Protein AF-0000000076527944 (afdb_homodimer)

Radius of gyration: 18.58 Å; Cα contacts (8 Å, |Δi|>4): 495; chains: 2; bounding box: 42×54×39 Å

Solvent-accessible surface area (backbone atoms only — not comparable to full-atom values): 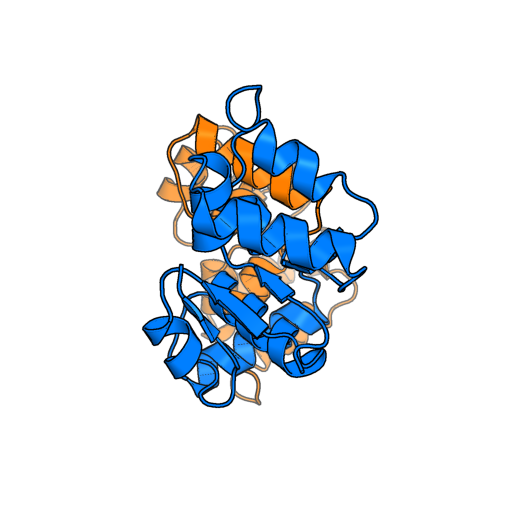12921 Å² total; per-residue (Å²): 132,78,69,22,37,25,41,36,46,51,37,52,49,39,38,45,72,58,37,65,67,53,47,50,50,52,50,48,37,54,74,67,68,35,45,33,37,34,36,12,54,29,44,18,67,62,34,53,66,64,77,84,35,49,59,48,50,52,50,67,65,33,89,61,37,41,66,40,58,35,31,59,72,53,14,43,53,26,3,33,51,24,52,75,58,75,47,79,57,54,51,60,36,42,42,47,51,53,20,62,75,71,55,22,27,32,33,23,56,56,61,65,66,45,37,66,72,38,73,86,61,48,74,41,81,96,134,79,71,24,37,25,42,37,45,51,37,51,50,38,37,46,73,58,36,64,68,54,46,50,52,52,50,52,37,54,75,67,67,36,46,35,36,34,37,13,56,31,44,18,68,61,34,52,64,64,77,82,36,50,58,48,52,52,50,67,66,34,88,61,38,41,66,39,58,35,31,58,74,53,14,43,54,26,4,33,52,24,52,76,57,74,47,80,59,54,50,60,36,42,42,47,51,52,21,63,75,70,56,20,26,32,34,24,58,56,62,67,65,45,38,66,73,37,73,85,62,48,75,43,80,96

InterPro domains:
  IPR002716 PIN domain [PF01850] (7-112)
  IPR029060 PIN-like domain superfamily [SSF88723] (6-118)

Foldseek 3Di:
DFQAEEEALALLQCQLVVPVVSVVVVVVCVVVLRAYEYEVVSCVVNDDDDPSRVRSVVQCPDPSYYHHYDDPVLQVVLVVLCVVLVHDDSRLSSSLVVCVVVVHAYEEQCVPVNCSSPVPHHYDHD/DFQAEEEALALLQCQLVVPVVSVVVVVVCVVVLRAYEYEVVSCVVNDDDDPSRVRSVVQCPDPSYYHHYDDDVLQVVLVVLCVVLVHDDSRLSSSLVVCVVVVHAYEEQCVPVNCSSPVPHHYDHD

Organism: NCBI:txid131109

Nearest PDB structures (foldseek):
  5h4g-assembly1_B  TM=7.217E-01  e=5.775E-05  Pyrococcus horikoshii OT3
  7by2-assembly1_B-2  TM=7.226E-01  e=1.309E-03  Klebsiella pneumoniae
  2fe1-assembly1_A-2  TM=6.433E-01  e=4.432E-04  Pyrobaculum aerophilum str. IM2
  6lqt-assembly1_5K  TM=6.420E-01  e=3.160E-02  Saccharomyces cerevisiae S288C
  5oql-assembly1_P  TM=6.058E-01  e=5.974E-02  Thermochaetoides thermophila DSM 1495

Structure (mmCIF, N/CA/C/O backbone):
data_AF-0000000076527944-model_v1
#
loop_
_entity.id
_entity.type
_entity.pdbx_description
1 polymer 'PIN domain-containing protein'
#
loop_
_atom_site.group_PDB
_atom_site.id
_atom_site.type_symbol
_atom_site.label_atom_id
_atom_site.label_alt_id
_atom_site.label_comp_id
_atom_site.label_asym_id
_atom_site.label_entity_id
_atom_site.label_seq_id
_atom_site.pdbx_PDB_ins_code
_atom_site.Cartn_x
_atom_site.Cartn_y
_atom_site.Cartn_z
_atom_site.occupancy
_atom_site.B_iso_or_equiv
_atom_site.auth_seq_id
_atom_site.auth_comp_id
_atom_site.auth_asym_id
_atom_site.auth_atom_id
_atom_site.pdbx_PDB_model_num
ATOM 1 N N . MET A 1 1 ? -11.789 -24 -13.391 1 77.31 1 MET A N 1
ATOM 2 C CA . MET A 1 1 ? -10.523 -23.578 -13.977 1 77.31 1 MET A CA 1
ATOM 3 C C . MET A 1 1 ? -10.117 -22.203 -13.469 1 77.31 1 MET A C 1
ATOM 5 O O . MET A 1 1 ? -10.969 -21.359 -13.195 1 77.31 1 MET A O 1
ATOM 9 N N . VAL A 1 2 ? -8.82 -22.062 -13.133 1 86.12 2 VAL A N 1
ATOM 10 C CA . VAL A 1 2 ? -8.367 -20.766 -12.633 1 86.12 2 VAL A CA 1
ATOM 11 C C . VAL A 1 2 ? -8.18 -19.797 -13.805 1 86.12 2 VAL A C 1
ATOM 13 O O . VAL A 1 2 ? -7.688 -20.188 -14.859 1 86.12 2 VAL A O 1
ATOM 16 N N . ASN A 1 3 ? -8.742 -18.625 -13.703 1 93.94 3 ASN A N 1
ATOM 17 C CA . ASN A 1 3 ? -8.664 -17.672 -14.805 1 93.94 3 ASN A CA 1
ATOM 18 C C . ASN A 1 3 ? -7.504 -16.703 -14.617 1 93.94 3 ASN A C 1
ATOM 20 O O . ASN A 1 3 ? -7.305 -15.805 -15.438 1 93.94 3 ASN A O 1
ATOM 24 N N . GLY A 1 4 ? -6.75 -16.891 -13.586 1 97.44 4 GLY A N 1
ATOM 25 C CA . GLY A 1 4 ? -5.582 -16.078 -13.289 1 97.44 4 GLY A CA 1
ATOM 26 C C . GLY A 1 4 ? -5.059 -16.281 -11.875 1 97.44 4 GLY A C 1
ATOM 27 O O . GLY A 1 4 ? -5.641 -17.031 -11.094 1 97.44 4 GLY A O 1
ATOM 28 N N . LEU A 1 5 ? -3.92 -15.641 -11.641 1 98.5 5 LEU A N 1
ATOM 29 C CA . LEU A 1 5 ? -3.305 -15.734 -10.328 1 98.5 5 LEU A CA 1
ATOM 30 C C . LEU A 1 5 ? -3.031 -14.352 -9.75 1 98.5 5 LEU A C 1
ATOM 32 O O . LEU A 1 5 ? -2.633 -13.438 -10.477 1 98.5 5 LEU A O 1
ATOM 36 N N . THR A 1 6 ? -3.307 -14.211 -8.539 1 98.81 6 THR A N 1
ATOM 37 C CA . THR A 1 6 ? -2.818 -13.086 -7.746 1 98.81 6 THR A CA 1
ATOM 38 C C . THR A 1 6 ? -1.791 -13.555 -6.719 1 98.81 6 THR A C 1
ATOM 40 O O . THR A 1 6 ? -2.033 -14.516 -5.984 1 98.81 6 THR A O 1
ATOM 43 N N . LEU A 1 7 ? -0.65 -12.93 -6.676 1 98.88 7 LEU A N 1
ATOM 44 C CA . LEU A 1 7 ? 0.426 -13.352 -5.785 1 98.88 7 LEU A CA 1
ATOM 45 C C . LEU A 1 7 ? 0.452 -12.492 -4.523 1 98.88 7 LEU A C 1
ATOM 47 O O . LEU A 1 7 ? 0.32 -11.266 -4.598 1 98.88 7 LEU A O 1
ATOM 51 N N . ASP A 1 8 ? 0.583 -13.141 -3.365 1 98.69 8 ASP A N 1
ATOM 52 C CA . ASP A 1 8 ? 0.863 -12.367 -2.158 1 98.69 8 ASP A CA 1
ATOM 53 C C . ASP A 1 8 ? 2.365 -12.266 -1.904 1 98.69 8 ASP A C 1
ATOM 55 O O . ASP A 1 8 ? 3.17 -12.695 -2.736 1 98.69 8 ASP A O 1
ATOM 59 N N . THR A 1 9 ? 2.693 -11.703 -0.797 1 98.38 9 THR A N 1
ATOM 60 C CA . THR A 1 9 ? 4.098 -11.445 -0.509 1 98.38 9 THR A CA 1
ATOM 61 C C . THR A 1 9 ? 4.867 -12.75 -0.334 1 98.38 9 THR A C 1
ATOM 63 O O . THR A 1 9 ? 5.98 -12.891 -0.846 1 98.38 9 THR A O 1
ATOM 66 N N . GLY A 1 10 ? 4.258 -13.695 0.335 1 98 10 GLY A N 1
ATOM 67 C CA . GLY A 1 10 ? 4.922 -14.969 0.551 1 98 10 GLY A CA 1
ATOM 68 C C . GLY A 1 10 ? 5.266 -15.688 -0.74 1 98 10 GLY A C 1
ATOM 69 O O . GLY A 1 10 ? 6.324 -16.312 -0.843 1 98 10 GLY A O 1
ATOM 70 N N . ALA A 1 11 ? 4.402 -15.602 -1.663 1 98.44 11 ALA A N 1
ATOM 71 C CA . ALA A 1 11 ? 4.652 -16.234 -2.959 1 98.44 11 ALA A CA 1
ATOM 72 C C . ALA A 1 11 ? 5.852 -15.586 -3.654 1 98.44 11 ALA A C 1
ATOM 74 O O . ALA A 1 11 ? 6.699 -16.281 -4.215 1 98.44 11 ALA A O 1
ATOM 75 N N . LEU A 1 12 ? 5.93 -14.289 -3.666 1 97.62 12 LEU A N 1
ATOM 76 C CA . LEU A 1 12 ? 7.047 -13.586 -4.285 1 97.62 12 LEU A CA 1
ATOM 77 C C . LEU A 1 12 ? 8.359 -13.938 -3.592 1 97.62 12 LEU A C 1
ATOM 79 O O . LEU A 1 12 ? 9.383 -14.133 -4.25 1 97.62 12 LEU A O 1
ATOM 83 N N . LEU A 1 13 ? 8.289 -13.992 -2.277 1 97.31 13 LEU A N 1
ATOM 84 C CA . LEU A 1 13 ? 9.492 -14.336 -1.519 1 97.31 13 LEU A CA 1
ATOM 85 C C . LEU A 1 13 ? 9.914 -15.773 -1.792 1 97.31 13 LEU A C 1
ATOM 87 O O . LEU A 1 13 ? 11.109 -16.062 -1.901 1 97.31 13 LEU A O 1
ATOM 91 N N . ALA A 1 14 ? 8.953 -16.672 -1.848 1 97.88 14 ALA A N 1
ATOM 92 C CA . ALA A 1 14 ? 9.25 -18.062 -2.182 1 97.88 14 ALA A CA 1
ATOM 93 C C . ALA A 1 14 ? 9.891 -18.156 -3.564 1 97.88 14 ALA A C 1
ATOM 95 O O . ALA A 1 14 ? 10.828 -18.938 -3.762 1 97.88 14 ALA A O 1
ATOM 96 N N . LEU A 1 15 ? 9.383 -17.391 -4.527 1 97.62 15 LEU A N 1
ATOM 97 C CA . LEU A 1 15 ? 9.984 -17.344 -5.855 1 97.62 15 LEU A CA 1
ATOM 98 C C . LEU A 1 15 ? 11.445 -16.891 -5.777 1 97.62 15 LEU A C 1
ATOM 100 O O . LEU A 1 15 ? 12.32 -17.531 -6.363 1 97.62 15 LEU A O 1
ATOM 104 N N . GLU A 1 16 ? 11.664 -15.852 -5.031 1 96.19 16 GLU A N 1
ATOM 105 C CA . GLU A 1 16 ? 13.008 -15.297 -4.914 1 96.19 16 GLU A CA 1
ATOM 106 C C . GLU A 1 16 ? 13.969 -16.312 -4.305 1 96.19 16 GLU A C 1
ATOM 108 O O . GLU A 1 16 ? 15.141 -16.375 -4.691 1 96.19 16 GLU A O 1
ATOM 113 N N . ARG A 1 17 ? 13.461 -17.125 -3.428 1 95.56 17 ARG A N 1
ATOM 114 C CA . ARG A 1 17 ? 14.281 -18.141 -2.771 1 95.56 17 ARG A CA 1
ATOM 115 C C . ARG A 1 17 ? 14.469 -19.359 -3.672 1 95.56 17 ARG A C 1
ATOM 117 O O . ARG A 1 17 ? 15.156 -20.312 -3.297 1 95.56 17 ARG A O 1
ATOM 124 N N . GLY A 1 18 ? 13.82 -19.375 -4.773 1 96.19 18 GLY A N 1
ATOM 125 C CA . GLY A 1 18 ? 13.992 -20.453 -5.738 1 96.19 18 GLY A CA 1
ATOM 126 C C . GLY A 1 18 ? 13.141 -21.672 -5.43 1 96.19 18 GLY A C 1
ATOM 127 O O . GLY A 1 18 ? 13.484 -22.781 -5.82 1 96.19 18 GLY A O 1
ATOM 128 N N . ASP A 1 19 ? 12.07 -21.469 -4.676 1 97.5 19 ASP A N 1
ATOM 129 C CA . ASP A 1 19 ? 11.172 -22.578 -4.379 1 97.5 19 ASP A CA 1
ATOM 130 C C . ASP A 1 19 ? 10.703 -23.25 -5.66 1 97.5 19 ASP A C 1
ATOM 132 O O . ASP A 1 19 ? 10.078 -22.625 -6.516 1 97.5 19 ASP A O 1
ATOM 136 N N . PRO A 1 20 ? 11 -24.531 -5.824 1 97.12 20 PRO A N 1
ATOM 137 C CA . PRO A 1 20 ? 10.719 -25.203 -7.098 1 97.12 20 PRO A CA 1
ATOM 138 C C . PRO A 1 20 ? 9.219 -25.297 -7.387 1 97.12 20 PRO A C 1
ATOM 140 O O . PRO A 1 20 ? 8.812 -25.266 -8.547 1 97.12 20 PRO A O 1
ATOM 143 N N . ARG A 1 21 ? 8.438 -25.406 -6.367 1 97.19 21 ARG A N 1
ATOM 144 C CA . ARG A 1 21 ? 6.992 -25.516 -6.562 1 97.19 21 ARG A CA 1
ATOM 145 C C . ARG A 1 21 ? 6.414 -24.203 -7.078 1 97.19 21 ARG A C 1
ATOM 147 O O . ARG A 1 21 ? 5.602 -24.188 -8.008 1 97.19 21 ARG A O 1
ATOM 154 N N . VAL A 1 22 ? 6.855 -23.109 -6.457 1 98.12 22 VAL A N 1
ATOM 155 C CA . VAL A 1 22 ? 6.371 -21.797 -6.879 1 98.12 22 VAL A CA 1
ATOM 156 C C . VAL A 1 22 ? 6.848 -21.5 -8.297 1 98.12 22 VAL A C 1
ATOM 158 O O . VAL A 1 22 ? 6.078 -21.031 -9.133 1 98.12 22 VAL A O 1
ATOM 161 N N . ARG A 1 23 ? 8.055 -21.828 -8.594 1 97.5 23 ARG A N 1
ATOM 162 C CA . ARG A 1 23 ? 8.609 -21.594 -9.922 1 97.5 23 ARG A CA 1
ATOM 163 C C . ARG A 1 23 ? 7.848 -22.391 -10.977 1 97.5 23 ARG A C 1
ATOM 165 O O . ARG A 1 23 ? 7.516 -21.859 -12.039 1 97.5 23 ARG A O 1
ATOM 172 N N . ALA A 1 24 ? 7.605 -23.625 -10.688 1 97.5 24 ALA A N 1
ATOM 173 C CA . ALA A 1 24 ? 6.871 -24.469 -11.625 1 97.5 24 ALA A CA 1
ATOM 174 C C . ALA A 1 24 ? 5.457 -23.953 -11.852 1 97.5 24 ALA A C 1
ATOM 176 O O . ALA A 1 24 ? 4.969 -23.922 -12.984 1 97.5 24 ALA A O 1
ATOM 177 N N . LEU A 1 25 ? 4.867 -23.562 -10.781 1 97.19 25 LEU A N 1
ATOM 178 C CA . LEU A 1 25 ? 3.508 -23.047 -10.844 1 97.19 25 LEU A CA 1
ATOM 179 C C . LEU A 1 25 ? 3.447 -21.797 -11.719 1 97.19 25 LEU A C 1
ATOM 181 O O . LEU A 1 25 ? 2.596 -21.703 -12.609 1 97.19 25 LEU A O 1
ATOM 185 N N . LEU A 1 26 ? 4.293 -20.844 -11.508 1 97.19 26 LEU A N 1
ATOM 186 C CA . LEU A 1 26 ? 4.289 -19.594 -12.25 1 97.19 26 LEU A CA 1
ATOM 187 C C . LEU A 1 26 ? 4.684 -19.828 -13.703 1 97.19 26 LEU A C 1
ATOM 189 O O . LEU A 1 26 ? 4.148 -19.172 -14.609 1 97.19 26 LEU A O 1
ATOM 193 N N . ARG A 1 27 ? 5.613 -20.766 -13.914 1 95.31 27 ARG A N 1
ATOM 194 C CA . ARG A 1 27 ? 5.98 -21.125 -15.281 1 95.31 27 ARG A CA 1
ATOM 195 C C . ARG A 1 27 ? 4.777 -21.672 -16.047 1 95.31 27 ARG A C 1
ATOM 197 O O . ARG A 1 27 ? 4.547 -21.312 -17.203 1 95.31 27 ARG A O 1
ATOM 204 N N . ARG A 1 28 ? 4.062 -22.531 -15.383 1 95.56 28 ARG A N 1
ATOM 205 C CA . ARG A 1 28 ? 2.873 -23.109 -16.016 1 95.56 28 ARG A CA 1
ATOM 206 C C . ARG A 1 28 ? 1.833 -22.031 -16.297 1 95.56 28 ARG A C 1
ATOM 208 O O . ARG A 1 28 ? 1.206 -22.031 -17.359 1 95.56 28 ARG A O 1
ATOM 215 N N . ALA A 1 29 ? 1.63 -21.156 -15.359 1 95.19 29 ALA A N 1
ATOM 216 C CA . ALA A 1 29 ? 0.673 -20.062 -15.539 1 95.19 29 ALA A CA 1
ATOM 217 C C . ALA A 1 29 ? 1.063 -19.172 -16.719 1 95.19 29 ALA A C 1
ATOM 219 O O . ALA A 1 29 ? 0.218 -18.828 -17.547 1 95.19 29 ALA A O 1
ATOM 220 N N . MET A 1 30 ? 2.295 -18.891 -16.812 1 93.44 30 MET A N 1
ATOM 221 C CA . MET A 1 30 ? 2.795 -18.016 -17.875 1 93.44 30 MET A CA 1
ATOM 222 C C . MET A 1 30 ? 2.719 -18.719 -19.234 1 93.44 30 MET A C 1
ATOM 224 O O . MET A 1 30 ? 2.359 -18.094 -20.234 1 93.44 30 MET A O 1
ATOM 228 N N . GLN A 1 31 ? 3.023 -19.984 -19.25 1 92.88 31 GLN A N 1
ATOM 229 C CA . GLN A 1 31 ? 2.926 -20.781 -20.484 1 92.88 31 GLN A CA 1
ATOM 230 C C . GLN A 1 31 ? 1.481 -20.859 -20.969 1 92.88 31 GLN A C 1
ATOM 232 O O . GLN A 1 31 ? 1.229 -20.859 -22.172 1 92.88 31 GLN A O 1
ATOM 237 N N . GLY A 1 32 ? 0.612 -20.891 -20.047 1 92.69 32 GLY A N 1
ATOM 238 C CA . GLY A 1 32 ? -0.805 -20.938 -20.375 1 92.69 32 GLY A CA 1
ATOM 239 C C . GLY A 1 32 ? -1.416 -19.562 -20.609 1 92.69 32 GLY A C 1
ATOM 240 O O . GLY A 1 32 ? -2.635 -19.438 -20.734 1 92.69 32 GLY A O 1
ATOM 241 N N . ALA A 1 33 ? -0.658 -18.516 -20.531 1 91.62 33 ALA A N 1
ATOM 242 C CA . ALA A 1 33 ? -1.079 -17.125 -20.766 1 91.62 33 ALA A CA 1
ATOM 243 C C . ALA A 1 33 ? -2.129 -16.703 -19.75 1 91.62 33 ALA A C 1
ATOM 245 O O . ALA A 1 33 ? -3.08 -15.992 -20.094 1 91.62 33 ALA A O 1
ATOM 246 N N . LEU A 1 34 ? -2.01 -17.281 -18.609 1 93.94 34 LEU A N 1
ATOM 247 C CA . LEU A 1 34 ? -2.887 -16.844 -17.531 1 93.94 34 LEU A CA 1
ATOM 248 C C . LEU A 1 34 ? -2.439 -15.484 -16.984 1 93.94 34 LEU A C 1
ATOM 250 O O . LEU A 1 34 ? -1.244 -15.258 -16.781 1 93.94 34 LEU A O 1
ATOM 254 N N . PRO A 1 35 ? -3.408 -14.57 -16.781 1 95.88 35 PRO A N 1
ATOM 255 C CA . PRO A 1 35 ? -3.041 -13.305 -16.156 1 95.88 35 PRO A CA 1
ATOM 256 C C . PRO A 1 35 ? -2.447 -13.484 -14.758 1 95.88 35 PRO A C 1
ATOM 258 O O . PRO A 1 35 ? -2.914 -14.336 -13.992 1 95.88 35 PRO A O 1
ATOM 261 N N . LEU A 1 36 ? -1.401 -12.758 -14.477 1 98.19 36 LEU A N 1
ATOM 262 C CA . LEU A 1 36 ? -0.76 -12.719 -13.164 1 98.19 36 LEU A CA 1
ATOM 263 C C . LEU A 1 36 ? -0.78 -11.305 -12.594 1 98.19 36 LEU A C 1
ATOM 265 O O . LEU A 1 36 ? -0.248 -10.375 -13.203 1 98.19 36 LEU A O 1
ATOM 269 N N . ASP A 1 37 ? -1.42 -11.156 -11.461 1 98.81 37 ASP A N 1
ATOM 270 C CA . ASP A 1 37 ? -1.488 -9.867 -10.789 1 98.81 37 ASP A CA 1
ATOM 271 C C . ASP A 1 37 ? -0.626 -9.859 -9.523 1 98.81 37 ASP A C 1
ATOM 273 O O . ASP A 1 37 ? -0.607 -10.836 -8.773 1 98.81 37 ASP A O 1
ATOM 277 N N . VAL A 1 38 ? 0.088 -8.789 -9.305 1 98.88 38 VAL A N 1
ATOM 278 C CA . VAL A 1 38 ? 0.862 -8.555 -8.094 1 98.88 38 VAL A CA 1
ATOM 279 C C . VAL A 1 38 ? 0.513 -7.184 -7.516 1 98.88 38 VAL A C 1
ATOM 281 O O . VAL A 1 38 ? 1.014 -6.156 -7.984 1 98.88 38 VAL A O 1
ATOM 284 N N . PRO A 1 39 ? -0.351 -7.133 -6.496 1 98.94 39 PRO A N 1
ATOM 285 C CA . PRO A 1 39 ? -0.641 -5.836 -5.887 1 98.94 39 PRO A CA 1
ATOM 286 C C . PRO A 1 39 ? 0.621 -5.082 -5.473 1 98.94 39 PRO A C 1
ATOM 288 O O . PRO A 1 39 ? 1.573 -5.688 -4.977 1 98.94 39 PRO A O 1
ATOM 291 N N . ALA A 1 40 ? 0.625 -3.805 -5.645 1 98.88 40 ALA A N 1
ATOM 292 C CA . ALA A 1 40 ? 1.813 -2.973 -5.469 1 98.88 40 ALA A CA 1
ATOM 293 C C . ALA A 1 40 ? 2.346 -3.074 -4.043 1 98.88 40 ALA A C 1
ATOM 295 O O . ALA A 1 40 ? 3.559 -3.01 -3.82 1 98.88 40 ALA A O 1
ATOM 296 N N . GLY A 1 41 ? 1.433 -3.238 -3.08 1 98.69 41 GLY A N 1
ATOM 297 C CA . GLY A 1 41 ? 1.88 -3.434 -1.711 1 98.69 41 GLY A CA 1
ATOM 298 C C . GLY A 1 41 ? 2.729 -4.68 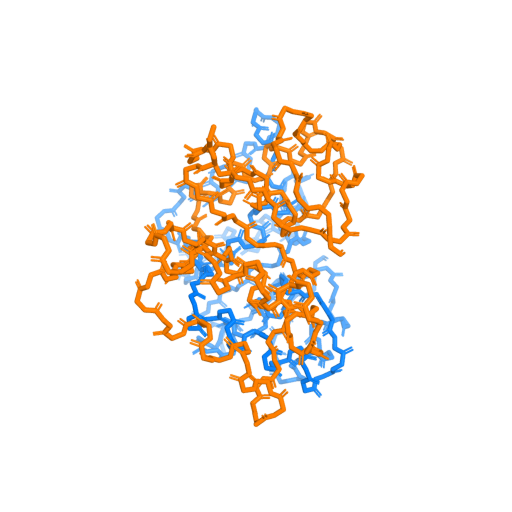-1.533 1 98.69 41 GLY A C 1
ATOM 299 O O . GLY A 1 41 ? 3.637 -4.703 -0.701 1 98.69 41 GLY A O 1
ATOM 300 N N . VAL A 1 42 ? 2.443 -5.715 -2.268 1 98.69 42 VAL A N 1
ATOM 301 C CA . VAL A 1 42 ? 3.217 -6.953 -2.246 1 98.69 42 VAL A CA 1
ATOM 302 C C . VAL A 1 42 ? 4.625 -6.688 -2.771 1 98.69 42 VAL A C 1
ATOM 304 O O . VAL A 1 42 ? 5.609 -7.145 -2.184 1 98.69 42 VAL A O 1
ATOM 307 N N . VAL A 1 43 ? 4.703 -5.91 -3.852 1 98.38 43 VAL A N 1
ATOM 308 C CA . VAL A 1 43 ? 5.996 -5.52 -4.402 1 98.38 43 VAL A CA 1
ATOM 309 C C . VAL A 1 43 ? 6.781 -4.719 -3.361 1 98.38 43 VAL A C 1
ATOM 311 O O . VAL A 1 43 ? 7.945 -5.016 -3.09 1 98.38 43 VAL A O 1
ATOM 314 N N . ALA A 1 44 ? 6.156 -3.77 -2.727 1 98.38 44 ALA A N 1
ATOM 315 C CA . ALA A 1 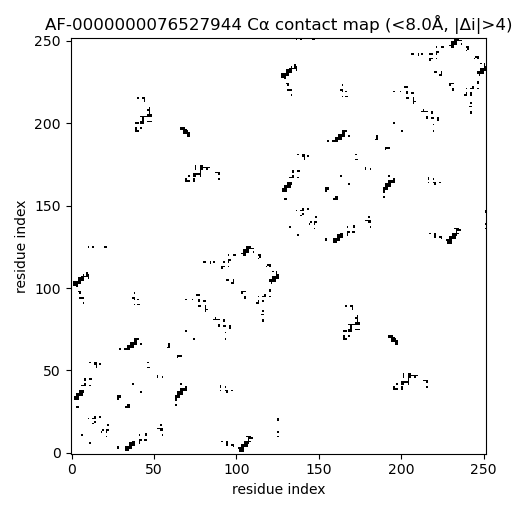44 ? 6.812 -2.922 -1.733 1 98.38 44 ALA A CA 1
ATOM 316 C C . ALA A 1 44 ? 7.348 -3.752 -0.571 1 98.38 44 ALA A C 1
ATOM 318 O O . ALA A 1 44 ? 8.422 -3.465 -0.037 1 98.38 44 ALA A O 1
ATOM 319 N N . GLN A 1 45 ? 6.648 -4.742 -0.206 1 97.88 45 GLN A N 1
ATOM 320 C CA . GLN A 1 45 ? 7.039 -5.562 0.936 1 97.88 45 GLN A CA 1
ATOM 321 C C . GLN A 1 45 ? 8.195 -6.488 0.578 1 97.88 45 GLN A C 1
ATOM 323 O O . GLN A 1 45 ? 9.047 -6.785 1.422 1 97.88 45 GLN A O 1
ATOM 328 N N . ALA A 1 46 ? 8.281 -6.902 -0.648 1 97.06 46 ALA A N 1
ATOM 329 C CA . ALA A 1 46 ? 9.203 -7.973 -1.007 1 97.06 46 ALA A CA 1
ATOM 330 C C . ALA A 1 46 ? 10.477 -7.41 -1.642 1 97.06 46 ALA A C 1
ATOM 332 O O . ALA A 1 46 ? 11.547 -8.016 -1.542 1 97.06 46 ALA A O 1
ATOM 333 N N . TRP A 1 47 ? 10.383 -6.227 -2.293 1 97.06 47 TRP A N 1
ATOM 334 C CA . TRP A 1 47 ? 11.453 -5.711 -3.145 1 97.06 47 TRP A CA 1
ATOM 335 C C . TRP A 1 47 ? 12.57 -5.105 -2.307 1 97.06 47 TRP A C 1
ATOM 337 O O . TRP A 1 47 ? 12.312 -4.301 -1.405 1 97.06 47 TRP A O 1
ATOM 347 N N . ARG A 1 48 ? 13.773 -5.5 -2.637 1 94.44 48 ARG A N 1
ATOM 348 C CA . ARG A 1 48 ? 14.953 -4.949 -1.969 1 94.44 48 ARG A CA 1
ATOM 349 C C . ARG A 1 48 ? 15.992 -4.492 -2.982 1 94.44 48 ARG A C 1
ATOM 351 O O . ARG A 1 48 ? 17.047 -3.965 -2.607 1 94.44 48 ARG A O 1
ATOM 358 N N . GLY A 1 49 ? 15.727 -4.645 -4.117 1 86.25 49 GLY A N 1
ATOM 359 C CA . GLY A 1 49 ? 16.625 -4.25 -5.188 1 86.25 49 GLY A CA 1
ATOM 360 C C . GLY A 1 49 ? 17.828 -5.164 -5.332 1 86.25 49 GLY A C 1
ATOM 361 O O . GLY A 1 49 ? 18.016 -6.066 -4.52 1 86.25 49 GLY A O 1
ATOM 362 N N . GLY A 1 50 ? 18.438 -5.078 -6.422 1 75.44 50 GLY A N 1
ATOM 363 C CA . GLY A 1 50 ? 19.734 -5.688 -6.648 1 75.44 50 GLY A CA 1
ATOM 364 C C . GLY A 1 50 ? 19.656 -7.039 -7.332 1 75.44 50 GLY A C 1
ATOM 365 O O . GLY A 1 50 ? 18.547 -7.527 -7.613 1 75.44 50 GLY A O 1
ATOM 366 N N . PRO A 1 51 ? 20.812 -7.547 -7.551 1 71.62 51 PRO A N 1
ATOM 367 C CA . PRO A 1 51 ? 20.953 -8.82 -8.258 1 71.62 51 PRO A CA 1
ATOM 368 C C . PRO A 1 51 ? 20.406 -10 -7.473 1 71.62 51 PRO A C 1
ATOM 370 O O . PRO A 1 51 ? 20.047 -11.023 -8.062 1 71.62 51 PRO A O 1
ATOM 373 N N . ARG A 1 52 ? 20.391 -9.758 -6.113 1 78.69 52 ARG A N 1
ATOM 374 C CA . ARG A 1 52 ? 19.922 -10.859 -5.281 1 78.69 52 ARG A CA 1
ATOM 375 C C . ARG A 1 52 ? 18.422 -11.094 -5.48 1 78.69 52 ARG A C 1
ATOM 377 O O . ARG A 1 52 ? 17.906 -12.141 -5.105 1 78.69 52 ARG A O 1
ATOM 384 N N . GLN A 1 53 ? 17.734 -10.266 -6.164 1 94.06 53 GLN A N 1
ATOM 385 C CA . GLN A 1 53 ? 16.312 -10.484 -6.422 1 94.06 53 GLN A CA 1
ATOM 386 C C . GLN A 1 53 ? 16.031 -10.562 -7.918 1 94.06 53 GLN A C 1
ATOM 388 O O . GLN A 1 53 ? 15.086 -9.938 -8.414 1 94.06 53 GLN A O 1
ATOM 393 N N . ALA A 1 54 ? 16.844 -11.281 -8.664 1 92.12 54 ALA A N 1
ATOM 394 C CA . ALA A 1 54 ? 16.781 -11.43 -10.109 1 92.12 54 ALA A CA 1
ATOM 395 C C . ALA A 1 54 ? 15.5 -12.133 -10.539 1 92.12 54 ALA A C 1
ATOM 397 O O . ALA A 1 54 ? 14.914 -11.805 -11.578 1 92.12 54 ALA A O 1
ATOM 398 N N . ARG A 1 55 ? 15.031 -13.109 -9.781 1 95.06 55 ARG A N 1
ATOM 399 C CA . ARG A 1 55 ? 13.82 -13.844 -10.141 1 95.06 55 ARG A CA 1
ATOM 400 C C . ARG A 1 55 ? 12.586 -12.961 -10.039 1 95.06 55 ARG A C 1
ATOM 402 O O . ARG A 1 55 ? 11.734 -12.969 -10.93 1 95.06 55 ARG A O 1
ATOM 409 N N . THR A 1 56 ? 12.508 -12.25 -8.945 1 96.19 56 THR A N 1
ATOM 410 C CA . THR A 1 56 ? 11.406 -11.312 -8.773 1 96.19 56 THR A CA 1
ATOM 411 C C . THR A 1 56 ? 11.438 -10.242 -9.852 1 96.19 56 THR A C 1
ATOM 413 O O . THR A 1 56 ? 10.398 -9.914 -10.438 1 96.19 56 THR A O 1
ATOM 416 N N . ALA A 1 57 ? 12.602 -9.734 -10.18 1 95.94 57 ALA A N 1
ATOM 417 C CA . ALA A 1 57 ? 12.758 -8.719 -11.219 1 95.94 57 ALA A CA 1
ATOM 418 C C . ALA A 1 57 ? 12.289 -9.242 -12.57 1 95.94 57 ALA A C 1
ATOM 420 O O . ALA A 1 57 ? 11.578 -8.547 -13.305 1 95.94 57 ALA A O 1
ATOM 421 N N . ARG A 1 58 ? 12.664 -10.414 -12.867 1 95.12 58 ARG A N 1
ATOM 422 C CA . ARG A 1 58 ? 12.273 -11.016 -14.133 1 95.12 58 ARG A CA 1
ATOM 423 C C . ARG A 1 58 ? 10.766 -11.219 -14.203 1 95.12 58 ARG A C 1
ATOM 425 O O . ARG A 1 58 ? 10.141 -10.93 -15.234 1 95.12 58 ARG A O 1
ATOM 432 N N . LEU A 1 59 ? 10.195 -11.672 -13.125 1 96.56 59 LEU A N 1
ATOM 433 C CA . LEU A 1 59 ? 8.75 -11.867 -13.086 1 96.56 59 LEU A CA 1
ATOM 434 C C . LEU A 1 59 ? 8.023 -10.547 -13.336 1 96.56 59 LEU A C 1
ATOM 436 O O . LEU A 1 59 ? 7.129 -10.477 -14.188 1 96.56 59 LEU A O 1
ATOM 440 N N . LEU A 1 60 ? 8.438 -9.531 -12.656 1 96.19 60 LEU A N 1
ATOM 441 C CA . LEU A 1 60 ? 7.734 -8.25 -12.703 1 96.19 60 LEU A CA 1
ATOM 442 C C . LEU A 1 60 ? 7.934 -7.574 -14.055 1 96.19 60 LEU A C 1
ATOM 444 O O . LEU A 1 60 ? 7.164 -6.688 -14.438 1 96.19 60 LEU A O 1
ATOM 448 N N . ALA A 1 61 ? 8.93 -8.016 -14.781 1 93.75 61 ALA A N 1
ATOM 449 C CA . ALA A 1 61 ? 9.211 -7.445 -16.094 1 93.75 61 ALA A CA 1
ATOM 450 C C . ALA A 1 61 ? 8.422 -8.156 -17.188 1 93.75 61 ALA A C 1
ATOM 452 O O . ALA A 1 61 ? 8.344 -7.672 -18.312 1 93.75 61 ALA A O 1
ATOM 453 N N . ASP A 1 62 ? 7.883 -9.297 -16.797 1 94 62 ASP A N 1
ATOM 454 C CA . ASP A 1 62 ? 7.137 -10.07 -17.781 1 94 62 ASP A CA 1
ATOM 455 C C . ASP A 1 62 ? 5.855 -9.352 -18.203 1 94 62 ASP A C 1
ATOM 457 O O . ASP A 1 62 ? 5.105 -8.867 -17.344 1 94 62 ASP A O 1
ATOM 461 N N . PRO A 1 63 ? 5.555 -9.242 -19.484 1 91.44 63 PRO A N 1
ATOM 462 C CA . PRO A 1 63 ? 4.387 -8.5 -19.969 1 91.44 63 PRO A CA 1
ATOM 463 C C . PRO A 1 63 ? 3.068 -9.109 -19.5 1 91.44 63 PRO A C 1
ATOM 465 O O . PRO A 1 63 ? 2.037 -8.438 -19.5 1 91.44 63 PRO A O 1
ATOM 468 N N . SER A 1 64 ? 3.064 -10.383 -19.125 1 91.31 64 SER A N 1
ATOM 469 C CA . SER A 1 64 ? 1.846 -11.047 -18.656 1 91.31 64 SER A CA 1
ATOM 470 C C . SER A 1 64 ? 1.562 -10.727 -17.203 1 91.31 64 SER A C 1
ATOM 472 O O . SER A 1 64 ? 0.49 -11.062 -16.688 1 91.31 64 SER A O 1
ATOM 474 N N . VAL A 1 65 ? 2.504 -10.078 -16.531 1 97.19 65 VAL A N 1
ATOM 475 C CA . VAL A 1 65 ? 2.379 -9.758 -15.117 1 97.19 65 VAL A CA 1
ATOM 476 C C . VAL A 1 65 ? 1.982 -8.297 -14.953 1 97.19 65 VAL A C 1
ATOM 478 O O . VAL A 1 65 ? 2.582 -7.41 -15.57 1 97.19 65 VAL A O 1
ATOM 481 N N . GLN A 1 66 ? 0.972 -8.102 -14.219 1 98.25 66 GLN A N 1
ATOM 482 C CA . GLN A 1 66 ? 0.516 -6.746 -13.945 1 98.25 66 GLN A CA 1
ATOM 483 C C . GLN A 1 66 ? 0.689 -6.391 -12.477 1 98.25 66 GLN A C 1
ATOM 485 O O . GLN A 1 66 ? 0.21 -7.109 -11.594 1 98.25 66 GLN A O 1
ATOM 490 N N . VAL A 1 67 ? 1.392 -5.34 -12.203 1 98.75 67 VAL A N 1
ATOM 491 C CA . VAL A 1 67 ? 1.399 -4.758 -10.859 1 98.75 67 VAL A CA 1
ATOM 492 C C . VAL A 1 67 ? 0.151 -3.902 -10.664 1 98.75 67 VAL A C 1
ATOM 494 O O . VAL A 1 67 ? -0.097 -2.967 -11.43 1 98.75 67 VAL A O 1
ATOM 497 N N . ILE A 1 68 ? -0.625 -4.195 -9.664 1 98.88 68 ILE A N 1
ATOM 498 C CA . ILE A 1 68 ? -1.902 -3.533 -9.43 1 98.88 68 ILE A CA 1
ATOM 499 C C . ILE A 1 68 ? -1.706 -2.373 -8.453 1 98.88 68 ILE A C 1
ATOM 501 O O . ILE A 1 68 ? -1.374 -2.584 -7.285 1 98.88 68 ILE A O 1
ATOM 505 N N . PRO A 1 69 ? -1.922 -1.17 -8.945 1 98.88 69 PRO A N 1
ATOM 506 C CA . PRO A 1 69 ? -1.696 -0.02 -8.07 1 98.88 69 PRO A CA 1
ATOM 507 C C . PRO A 1 69 ? -2.717 0.067 -6.934 1 98.88 69 PRO A C 1
ATOM 509 O O . PRO A 1 69 ? -3.826 -0.458 -7.059 1 98.88 69 PRO A O 1
ATOM 512 N N . LEU A 1 70 ? -2.264 0.652 -5.852 1 98.88 70 LEU A N 1
ATOM 513 C CA . LEU A 1 70 ? -3.154 1.11 -4.793 1 98.88 70 LEU A CA 1
ATOM 514 C C . LEU A 1 70 ? -3.447 2.6 -4.934 1 98.88 70 LEU A C 1
ATOM 516 O O . LEU A 1 70 ? -2.6 3.438 -4.621 1 98.88 70 LEU A O 1
ATOM 520 N N . ASP A 1 71 ? -4.617 2.9 -5.469 1 98.69 71 ASP A N 1
ATOM 521 C CA . ASP A 1 71 ? -5.043 4.293 -5.582 1 98.69 71 ASP A CA 1
ATOM 522 C C . ASP A 1 71 ? -6.156 4.609 -4.586 1 98.69 71 ASP A C 1
ATOM 524 O O . ASP A 1 71 ? -6.477 3.787 -3.723 1 98.69 71 ASP A O 1
ATOM 528 N N . ASP A 1 72 ? -6.707 5.789 -4.633 1 98.12 72 ASP A N 1
ATOM 529 C CA . ASP A 1 72 ? -7.691 6.242 -3.654 1 98.12 72 ASP A CA 1
ATOM 530 C C . ASP A 1 72 ? -8.875 5.285 -3.578 1 98.12 72 ASP A C 1
ATOM 532 O O . ASP A 1 72 ? -9.227 4.809 -2.498 1 98.12 72 ASP A O 1
ATOM 536 N N . MET A 1 73 ? -9.438 4.969 -4.73 1 97.56 73 MET A N 1
ATOM 537 C CA . MET A 1 73 ? -10.617 4.105 -4.77 1 97.56 73 MET A CA 1
ATOM 538 C C . MET A 1 73 ? -10.312 2.736 -4.176 1 97.56 73 MET A C 1
ATOM 540 O O . MET A 1 73 ? -11.055 2.238 -3.332 1 97.56 73 MET A O 1
ATOM 544 N N . THR A 1 74 ? -9.219 2.154 -4.57 1 98.5 74 THR A N 1
ATOM 545 C CA . THR A 1 74 ? -8.836 0.842 -4.062 1 98.5 74 THR A CA 1
ATOM 546 C C . THR A 1 74 ? -8.469 0.919 -2.584 1 98.5 74 THR A C 1
ATOM 548 O O . THR A 1 74 ? -8.781 0.009 -1.814 1 98.5 74 THR A O 1
ATOM 551 N N . ALA A 1 75 ? -7.793 1.998 -2.172 1 98.62 75 ALA A N 1
ATOM 552 C CA . ALA A 1 75 ? -7.414 2.176 -0.772 1 98.62 75 ALA A CA 1
ATOM 553 C C . ALA A 1 75 ? -8.641 2.203 0.13 1 98.62 75 ALA A C 1
ATOM 555 O O . ALA A 1 75 ? -8.656 1.582 1.196 1 98.62 75 ALA A O 1
ATOM 556 N N . ARG A 1 76 ? -9.672 2.863 -0.314 1 97.69 76 ARG A N 1
ATOM 557 C CA . ARG A 1 76 ? -10.898 2.924 0.473 1 97.69 76 ARG A CA 1
ATOM 558 C C . ARG A 1 76 ? -11.57 1.557 0.549 1 97.69 76 ARG A C 1
ATOM 560 O O . ARG A 1 76 ? -12.062 1.16 1.606 1 97.69 76 ARG A O 1
ATOM 567 N N . ALA A 1 77 ? -11.594 0.861 -0.598 1 98.12 77 ALA A N 1
ATOM 568 C CA . ALA A 1 77 ? -12.148 -0.489 -0.607 1 98.12 77 ALA A CA 1
ATOM 569 C C . ALA A 1 77 ? -11.367 -1.411 0.325 1 98.12 77 ALA A C 1
ATOM 571 O O . ALA A 1 77 ? -11.961 -2.213 1.052 1 98.12 77 ALA A O 1
ATOM 572 N N . VAL A 1 78 ? -10.078 -1.319 0.325 1 98.44 78 VAL A N 1
ATOM 573 C CA . VAL A 1 78 ? -9.211 -2.086 1.214 1 98.44 78 VAL A CA 1
ATOM 574 C C . VAL A 1 78 ? -9.539 -1.751 2.668 1 98.44 78 VAL A C 1
ATOM 576 O O . VAL A 1 78 ? -9.695 -2.65 3.498 1 98.44 78 VAL A O 1
ATOM 579 N N . GLY A 1 79 ? -9.602 -0.451 2.965 1 97.81 79 GLY A N 1
ATOM 580 C CA . GLY A 1 79 ? -9.953 -0.031 4.312 1 97.81 79 GLY A CA 1
ATOM 581 C C . GLY A 1 79 ? -11.289 -0.578 4.781 1 97.81 79 GLY A C 1
ATOM 582 O O . GLY A 1 79 ? -11.422 -1.005 5.93 1 97.81 79 GLY A O 1
ATOM 583 N N . LEU A 1 80 ? -12.289 -0.563 3.92 1 97.19 80 LEU A N 1
ATOM 584 C CA . LEU A 1 80 ? -13.609 -1.102 4.258 1 97.19 80 LEU A CA 1
ATOM 585 C C . LEU A 1 80 ? -13.516 -2.592 4.57 1 97.19 80 LEU A C 1
ATOM 587 O O . LEU A 1 80 ? -14.125 -3.064 5.531 1 97.19 80 LEU A O 1
ATOM 591 N N . LEU A 1 81 ? -12.789 -3.277 3.791 1 97.5 81 LEU A N 1
ATOM 592 C CA . LEU A 1 81 ? -12.617 -4.707 4.023 1 97.5 81 LEU A CA 1
ATOM 593 C C . LEU A 1 81 ? -11.93 -4.961 5.363 1 97.5 81 LEU A C 1
ATOM 595 O O . LEU A 1 81 ? -12.367 -5.828 6.129 1 97.5 81 LEU A O 1
ATOM 599 N N . CYS A 1 82 ? -10.906 -4.234 5.648 1 97.12 82 CYS A N 1
ATOM 600 C CA . CYS A 1 82 ? -10.219 -4.359 6.926 1 97.12 82 CYS A CA 1
ATOM 601 C C . CYS A 1 82 ? -11.164 -4.055 8.086 1 97.12 82 CYS A C 1
ATOM 603 O O . CYS A 1 82 ? -11.188 -4.777 9.086 1 97.12 82 CYS A O 1
ATOM 605 N N . GLY A 1 83 ? -11.898 -3.008 7.922 1 94.94 83 GLY A N 1
ATOM 606 C CA . GLY A 1 83 ? -12.852 -2.648 8.953 1 94.94 83 GLY A CA 1
ATOM 607 C C . GLY A 1 83 ? -13.883 -3.734 9.219 1 94.94 83 GLY A C 1
ATOM 608 O O . GLY A 1 83 ? -14.148 -4.074 10.375 1 94.94 83 GLY A O 1
ATOM 609 N N . ARG A 1 84 ? -14.391 -4.25 8.156 1 95.19 84 ARG A N 1
ATOM 610 C CA . ARG A 1 84 ? -15.445 -5.254 8.266 1 95.19 84 ARG A CA 1
ATOM 611 C C . ARG A 1 84 ? -14.922 -6.535 8.898 1 95.19 84 ARG A C 1
ATOM 613 O O . ARG A 1 84 ? -15.656 -7.234 9.602 1 95.19 84 ARG A O 1
ATOM 620 N N . THR A 1 85 ? -13.688 -6.855 8.703 1 95.75 85 THR A N 1
ATOM 621 C CA . THR A 1 85 ? -13.141 -8.133 9.141 1 95.75 85 THR A CA 1
ATOM 622 C C . THR A 1 85 ? -12.344 -7.969 10.43 1 95.75 85 THR A C 1
ATOM 624 O O . THR A 1 85 ? -11.945 -8.961 11.047 1 95.75 85 THR A O 1
ATOM 627 N N . GLY A 1 86 ? -12.07 -6.73 10.844 1 94.38 86 GLY A N 1
ATOM 628 C CA . GLY A 1 86 ? -11.266 -6.48 12.031 1 94.38 86 GLY A CA 1
ATOM 629 C C . GLY A 1 86 ? -9.789 -6.754 11.828 1 94.38 86 GLY A C 1
ATOM 630 O O . GLY A 1 86 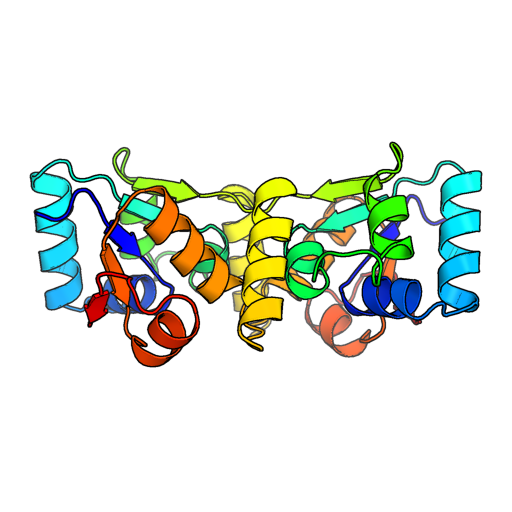? -9.047 -6.973 12.789 1 94.38 86 GLY A O 1
ATOM 631 N N . ARG A 1 87 ? -9.383 -6.812 10.523 1 90.62 87 ARG A N 1
ATOM 632 C CA . ARG A 1 87 ? -7.984 -7.016 10.172 1 90.62 87 ARG A CA 1
ATOM 633 C C . ARG A 1 87 ? -7.312 -5.695 9.812 1 90.62 87 ARG A C 1
ATOM 635 O O . ARG A 1 87 ? -7.984 -4.719 9.484 1 90.62 87 ARG A O 1
ATOM 642 N N . SER A 1 88 ? -5.953 -5.73 9.938 1 88.44 88 SER A N 1
ATOM 643 C CA . SER A 1 88 ? -5.281 -4.445 9.773 1 88.44 88 SER A CA 1
ATOM 644 C C . SER A 1 88 ? -4.203 -4.516 8.695 1 88.44 88 SER A C 1
ATOM 646 O O . SER A 1 88 ? -3.539 -3.52 8.414 1 88.44 88 SER A O 1
ATOM 648 N N . ASP A 1 89 ? -4.035 -5.68 8.078 1 95.62 89 ASP A N 1
ATOM 649 C CA . ASP A 1 89 ? -2.99 -5.793 7.066 1 95.62 89 ASP A CA 1
ATOM 650 C C . ASP A 1 89 ? -3.496 -5.328 5.699 1 95.62 89 ASP A C 1
ATOM 652 O O . ASP A 1 89 ? -4.168 -6.082 4.996 1 95.62 89 ASP A O 1
ATOM 656 N N . VAL A 1 90 ? -3.092 -4.152 5.305 1 97.5 90 VAL A N 1
ATOM 657 C CA . VAL A 1 90 ? -3.625 -3.514 4.109 1 97.5 90 VAL A CA 1
ATOM 658 C C . VAL A 1 90 ? -3.113 -4.238 2.865 1 97.5 90 VAL A C 1
ATOM 660 O O . VAL A 1 90 ? -3.809 -4.305 1.848 1 97.5 90 VAL A O 1
ATOM 663 N N . VAL A 1 91 ? -1.929 -4.836 2.949 1 98.38 91 VAL A N 1
ATOM 664 C CA . VAL A 1 91 ? -1.372 -5.547 1.802 1 98.38 91 VAL A CA 1
ATOM 665 C C . VAL A 1 91 ? -2.174 -6.82 1.544 1 98.38 91 VAL A C 1
ATOM 667 O O . VAL A 1 91 ? -2.625 -7.062 0.422 1 98.38 91 VAL A O 1
ATOM 670 N N . ASP A 1 92 ? -2.453 -7.578 2.596 1 98.38 92 ASP A N 1
ATOM 671 C CA . ASP A 1 92 ? -3.264 -8.781 2.453 1 98.38 92 ASP A CA 1
ATOM 672 C C . ASP A 1 92 ? -4.668 -8.445 1.961 1 98.38 92 ASP A C 1
ATOM 674 O O . ASP A 1 92 ? -5.234 -9.164 1.135 1 98.38 92 ASP A O 1
ATOM 678 N N . ALA A 1 93 ? -5.207 -7.379 2.496 1 98.69 93 ALA A N 1
ATOM 679 C CA . ALA A 1 93 ? -6.555 -6.977 2.1 1 98.69 93 ALA A CA 1
ATOM 680 C C . ALA A 1 93 ? -6.602 -6.602 0.621 1 98.69 93 ALA A C 1
ATOM 682 O O . ALA A 1 93 ? -7.578 -6.902 -0.07 1 98.69 93 ALA A O 1
ATOM 683 N N . HIS A 1 94 ? -5.578 -5.934 0.143 1 98.88 94 HIS A N 1
ATOM 684 C CA . HIS A 1 94 ? -5.512 -5.598 -1.275 1 98.88 94 HIS A CA 1
ATOM 685 C C . HIS A 1 94 ? -5.41 -6.855 -2.133 1 98.88 94 HIS A C 1
ATOM 687 O O . HIS A 1 94 ? -6.043 -6.945 -3.188 1 98.88 94 HIS A O 1
ATOM 693 N N . VAL A 1 95 ? -4.641 -7.82 -1.695 1 98.88 95 VAL A N 1
ATOM 694 C CA . VAL A 1 95 ? -4.527 -9.102 -2.383 1 98.88 95 VAL A CA 1
ATOM 695 C C . VAL A 1 95 ? -5.902 -9.766 -2.475 1 98.88 95 VAL A C 1
ATOM 697 O O . VAL A 1 95 ? -6.328 -10.18 -3.557 1 98.88 95 VAL A O 1
ATOM 700 N N . ALA A 1 96 ? -6.586 -9.828 -1.378 1 98.75 96 ALA A N 1
ATOM 701 C CA . ALA A 1 96 ? -7.895 -10.477 -1.324 1 98.75 96 ALA A CA 1
ATOM 702 C C . ALA A 1 96 ? -8.898 -9.766 -2.232 1 98.75 96 ALA A C 1
ATOM 704 O O . ALA A 1 96 ? -9.617 -10.414 -2.996 1 98.75 96 ALA A O 1
ATOM 705 N N . LEU A 1 97 ? -8.891 -8.469 -2.129 1 98.56 97 LEU A N 1
ATOM 706 C CA . LEU A 1 97 ? -9.828 -7.676 -2.92 1 98.56 97 LEU A CA 1
ATOM 707 C C . LEU A 1 97 ? -9.578 -7.871 -4.414 1 98.56 97 LEU A C 1
ATOM 709 O O . LEU A 1 97 ? -10.516 -8.055 -5.184 1 98.56 97 LEU A O 1
ATOM 713 N N . GLN A 1 98 ? -8.328 -7.789 -4.836 1 98.69 98 GLN A N 1
ATOM 714 C CA . GLN A 1 98 ? -7.973 -7.953 -6.242 1 98.69 98 GLN A CA 1
ATOM 715 C C . GLN A 1 98 ? -8.398 -9.328 -6.758 1 98.69 98 GLN A C 1
ATOM 717 O O . GLN A 1 98 ? -8.961 -9.438 -7.844 1 98.69 98 GLN A O 1
ATOM 722 N N . ALA A 1 99 ? -8.102 -10.352 -5.977 1 98.5 99 ALA A N 1
ATOM 723 C CA . ALA A 1 99 ? -8.461 -11.719 -6.363 1 98.5 99 ALA A CA 1
ATOM 724 C C . ALA A 1 99 ? -9.977 -11.867 -6.496 1 98.5 99 ALA A C 1
ATOM 726 O O . ALA A 1 99 ? -10.461 -12.508 -7.43 1 98.5 99 ALA A O 1
ATOM 727 N N . GLN A 1 100 ? -10.703 -11.281 -5.609 1 97.88 100 GLN A N 1
ATOM 728 C CA . GLN A 1 100 ? -12.156 -11.328 -5.684 1 97.88 100 GLN A CA 1
ATOM 729 C C . GLN A 1 100 ? -12.672 -10.641 -6.945 1 97.88 100 GLN A C 1
ATOM 731 O O . GLN A 1 100 ? -13.562 -11.156 -7.621 1 97.88 100 GLN A O 1
ATOM 736 N N . GLN A 1 101 ? -12.148 -9.516 -7.238 1 97.44 101 GLN A N 1
ATOM 737 C CA . GLN A 1 101 ? -12.609 -8.711 -8.367 1 97.44 101 GLN A CA 1
ATOM 738 C C . GLN A 1 101 ? -12.336 -9.414 -9.688 1 97.44 101 GLN A C 1
ATOM 740 O O . GLN A 1 101 ? -13.125 -9.305 -10.633 1 97.44 101 GLN A O 1
ATOM 745 N N . THR A 1 102 ? -11.297 -10.148 -9.781 1 97.75 102 THR A N 1
ATOM 746 C CA . THR A 1 102 ? -10.875 -10.727 -11.055 1 97.75 102 THR A CA 1
ATOM 747 C C . THR A 1 102 ? -11.273 -12.195 -11.133 1 97.75 102 THR A C 1
ATOM 749 O O . THR A 1 102 ? -11.227 -12.797 -12.203 1 97.75 102 THR A O 1
ATOM 752 N N . GLY A 1 103 ? -11.578 -12.758 -9.969 1 97.44 103 GLY A N 1
ATOM 753 C CA . GLY A 1 103 ? -11.836 -14.188 -9.922 1 97.44 103 GLY A CA 1
ATOM 754 C C . GLY A 1 103 ? -10.57 -15.016 -9.938 1 97.44 103 GLY A C 1
ATOM 755 O O . GLY A 1 103 ? -10.602 -16.219 -10.242 1 97.44 103 GLY A O 1
ATOM 756 N N . HIS A 1 104 ? -9.445 -14.445 -9.625 1 98.44 104 HIS A N 1
ATOM 757 C CA . HIS A 1 104 ? -8.148 -15.117 -9.586 1 98.44 104 HIS A CA 1
ATOM 758 C C . HIS A 1 104 ? -8.039 -16.031 -8.375 1 98.44 104 HIS A C 1
ATOM 760 O O . HIS A 1 104 ? -8.672 -15.789 -7.348 1 98.44 104 HIS A O 1
ATOM 766 N N . ALA A 1 105 ? -7.219 -17.078 -8.492 1 98.44 105 ALA A N 1
ATOM 767 C CA . ALA A 1 105 ? -6.695 -17.75 -7.309 1 98.44 105 ALA A CA 1
ATOM 768 C C . ALA A 1 105 ? -5.523 -16.984 -6.711 1 98.44 105 ALA A C 1
ATOM 770 O O . ALA A 1 105 ? -4.77 -16.328 -7.434 1 98.44 105 ALA A O 1
ATOM 771 N N . VAL A 1 106 ? -5.434 -17.094 -5.402 1 98.81 106 VAL A N 1
ATOM 772 C CA . VAL A 1 106 ? -4.316 -16.422 -4.738 1 98.81 106 VAL A CA 1
ATOM 773 C C . VAL A 1 106 ? -3.229 -17.438 -4.402 1 98.81 106 VAL A C 1
ATOM 775 O O . VAL A 1 106 ? -3.506 -18.484 -3.793 1 98.81 106 VAL A O 1
ATOM 778 N N . VAL A 1 107 ? -2.025 -17.172 -4.863 1 98.81 107 VAL A N 1
ATOM 779 C CA . VAL A 1 107 ? -0.857 -17.938 -4.441 1 98.81 107 VAL A CA 1
ATOM 780 C C . VAL A 1 107 ? -0.299 -17.359 -3.145 1 98.81 107 VAL A C 1
ATOM 782 O O . VAL A 1 107 ? 0.15 -16.203 -3.113 1 98.81 107 VAL A O 1
ATOM 785 N N . THR A 1 108 ? -0.267 -18.172 -2.1 1 98.56 108 THR A N 1
ATOM 786 C CA . THR A 1 108 ? -0.003 -17.594 -0.783 1 98.56 108 THR A CA 1
ATOM 787 C C . THR A 1 108 ? 0.686 -18.609 0.12 1 98.56 108 THR A C 1
ATOM 789 O O . THR A 1 108 ? 0.52 -19.812 -0.059 1 98.56 108 THR A O 1
ATOM 792 N N . SER A 1 109 ? 1.475 -18.078 1.068 1 97.25 109 SER A N 1
ATOM 793 C CA . SER A 1 109 ? 2.062 -18.906 2.113 1 97.25 109 SER A CA 1
ATOM 794 C C . SER A 1 109 ? 1.274 -18.797 3.414 1 97.25 109 SER A C 1
ATOM 796 O O . SER A 1 109 ? 1.562 -19.516 4.379 1 97.25 109 SER A O 1
ATOM 798 N N . ASP A 1 110 ? 0.326 -17.906 3.48 1 96.69 110 ASP A N 1
ATOM 799 C CA . ASP A 1 110 ? -0.46 -17.672 4.688 1 96.69 110 ASP A CA 1
ATOM 800 C C . ASP A 1 110 ? -1.956 -17.688 4.379 1 96.69 110 ASP A C 1
ATOM 802 O O . ASP A 1 110 ? -2.629 -16.656 4.477 1 96.69 110 ASP A O 1
ATOM 806 N N . PRO A 1 111 ? -2.504 -18.906 4.098 1 97.62 111 PRO A N 1
ATOM 807 C CA . PRO A 1 111 ? -3.904 -19 3.682 1 97.62 111 PRO A CA 1
ATOM 808 C C . PRO A 1 111 ? -4.879 -18.562 4.773 1 97.62 111 PRO A C 1
ATOM 810 O O . PRO A 1 111 ? -5.965 -18.062 4.469 1 97.62 111 PRO A O 1
ATOM 813 N N . GLN A 1 112 ? -4.523 -18.688 6.035 1 96.75 112 GLN A N 1
ATOM 814 C CA . GLN A 1 112 ? -5.438 -18.391 7.133 1 96.75 112 GLN A CA 1
ATOM 815 C C . GLN A 1 112 ? -5.793 -16.906 7.168 1 96.75 112 GLN A C 1
ATOM 817 O O . GLN A 1 112 ? -6.961 -16.547 7.332 1 96.75 112 GLN A O 1
ATOM 822 N N . ASP A 1 113 ? -4.812 -16.078 6.973 1 97.06 113 ASP A N 1
ATOM 823 C CA . ASP A 1 113 ? -5.051 -14.633 7.004 1 97.06 113 ASP A CA 1
ATOM 824 C C . ASP A 1 113 ? -5.926 -14.195 5.828 1 97.06 113 ASP A C 1
ATOM 826 O O . ASP A 1 113 ? -6.809 -13.352 5.984 1 97.06 113 ASP A O 1
ATOM 830 N N . LEU A 1 114 ? -5.746 -14.828 4.652 1 97.94 114 LEU A N 1
ATOM 831 C CA . LEU A 1 114 ? -6.523 -14.461 3.471 1 97.94 114 LEU A CA 1
ATOM 832 C C . LEU A 1 114 ? -7.953 -14.984 3.578 1 97.94 114 LEU A C 1
ATOM 834 O O . LEU A 1 114 ? -8.898 -14.32 3.152 1 97.94 114 LEU A O 1
ATOM 838 N N . ARG A 1 115 ? -8.102 -16.156 4.199 1 97.06 115 ARG A N 1
ATOM 839 C CA . ARG A 1 115 ? -9.438 -16.688 4.391 1 97.06 115 ARG A CA 1
ATOM 840 C C . ARG A 1 115 ? -10.258 -15.812 5.336 1 97.06 115 ARG A C 1
ATOM 842 O O . ARG A 1 115 ? -11.469 -15.664 5.168 1 97.06 115 ARG A O 1
ATOM 849 N N . ALA A 1 116 ? -9.555 -15.297 6.348 1 97 116 ALA A N 1
ATOM 850 C CA . ALA A 1 116 ? -10.227 -14.406 7.293 1 97 116 ALA A CA 1
ATOM 851 C C . ALA A 1 116 ? -10.734 -13.148 6.598 1 97 116 ALA A C 1
ATOM 853 O O . ALA A 1 116 ? -11.781 -12.609 6.961 1 97 116 ALA A O 1
ATOM 854 N N . LEU A 1 117 ? -10.047 -12.711 5.566 1 97.5 117 LEU A N 1
ATOM 855 C CA . LEU A 1 117 ? -10.406 -11.508 4.828 1 97.5 117 LEU A CA 1
ATOM 856 C C . LEU A 1 117 ? -11.516 -11.797 3.82 1 97.5 117 LEU A C 1
ATOM 858 O O . LEU A 1 117 ? -12.414 -10.984 3.625 1 97.5 117 LEU A O 1
ATOM 862 N N . ALA A 1 118 ? -11.398 -12.938 3.18 1 97.38 118 ALA A N 1
ATOM 863 C CA . ALA A 1 118 ? -12.328 -13.328 2.123 1 97.38 118 ALA A CA 1
ATOM 864 C C . ALA A 1 118 ? -12.461 -14.852 2.051 1 97.38 118 ALA A C 1
ATOM 866 O O . ALA A 1 118 ? -11.703 -15.516 1.34 1 97.38 118 ALA A O 1
ATOM 867 N N . PRO A 1 119 ? -13.438 -15.438 2.754 1 96.44 119 PRO A N 1
ATOM 868 C CA . PRO A 1 119 ? -13.578 -16.891 2.857 1 96.44 119 PRO A CA 1
ATOM 869 C C . PRO A 1 119 ? -13.805 -17.562 1.502 1 96.44 119 PRO A C 1
ATOM 871 O O . PRO A 1 119 ? -13.492 -18.75 1.331 1 96.44 119 PRO A O 1
ATOM 874 N N . GLY A 1 120 ? -14.297 -16.906 0.493 1 96.06 120 GLY A N 1
ATOM 875 C CA . GLY A 1 120 ? -14.641 -17.5 -0.784 1 96.06 120 GLY A CA 1
ATOM 876 C C . GLY A 1 120 ? -13.484 -17.531 -1.763 1 96.06 120 GLY A C 1
ATOM 877 O O . GLY A 1 120 ? -13.617 -18.047 -2.875 1 96.06 120 GLY A O 1
ATOM 878 N N . LEU A 1 121 ? -12.32 -17.141 -1.334 1 97.44 121 LEU A N 1
ATOM 879 C CA . LEU A 1 121 ? -11.172 -17.078 -2.234 1 97.44 121 LEU A CA 1
ATOM 880 C C . LEU A 1 121 ? -10.664 -18.469 -2.576 1 97.44 121 LEU A C 1
ATOM 882 O O . LEU A 1 121 ? -10.617 -19.359 -1.712 1 97.44 121 LEU A O 1
ATOM 886 N N . ARG A 1 122 ? -10.297 -18.672 -3.812 1 98.06 122 ARG A N 1
ATOM 887 C CA . ARG A 1 122 ? -9.484 -19.828 -4.195 1 98.06 122 ARG A CA 1
ATOM 888 C C . ARG A 1 122 ? -8.016 -19.594 -3.859 1 98.06 122 ARG A C 1
ATOM 890 O O . ARG A 1 122 ? -7.422 -18.609 -4.301 1 98.06 122 ARG A O 1
ATOM 897 N N . LEU A 1 123 ? -7.469 -20.547 -3.035 1 98.38 123 LEU A N 1
ATOM 898 C CA . LEU A 1 123 ? -6.102 -20.359 -2.568 1 98.38 123 LEU A CA 1
ATOM 899 C C . LEU A 1 123 ? -5.203 -21.5 -3.047 1 98.38 123 LEU A C 1
ATOM 901 O O . LEU A 1 123 ? -5.621 -22.656 -3.08 1 98.38 123 LEU A O 1
ATOM 905 N N . ILE A 1 124 ? -4.074 -21.109 -3.449 1 98.31 124 ILE A N 1
ATOM 906 C CA . ILE A 1 124 ? -2.979 -22.047 -3.719 1 98.31 124 ILE A CA 1
ATOM 907 C C . ILE A 1 124 ? -1.852 -21.812 -2.715 1 98.31 124 ILE A C 1
ATOM 909 O O . ILE A 1 124 ? -1.117 -20.828 -2.807 1 98.31 124 ILE A O 1
ATOM 913 N N . GLU A 1 125 ? -1.745 -22.766 -1.77 1 97.56 125 GLU A N 1
ATOM 914 C CA . GLU A 1 125 ? -0.761 -22.625 -0.702 1 97.56 125 GLU A CA 1
ATOM 915 C C . GLU A 1 125 ? 0.624 -23.078 -1.159 1 97.56 125 GLU A C 1
ATOM 917 O O . GLU A 1 125 ? 0.77 -24.141 -1.749 1 97.56 125 GLU A O 1
ATOM 922 N N . VAL A 1 126 ? 1.58 -22.203 -0.871 1 95.88 126 VAL A N 1
ATOM 923 C CA . VAL A 1 126 ? 2.955 -22.516 -1.237 1 95.88 126 VAL A CA 1
ATOM 924 C C . VAL A 1 126 ? 3.881 -22.266 -0.049 1 95.88 126 VAL A C 1
ATOM 926 O O . VAL A 1 126 ? 3.564 -21.469 0.832 1 95.88 126 VAL A O 1
ATOM 929 N N . MET B 1 1 ? 10.328 27.562 5.707 1 77.56 1 MET B N 1
ATOM 930 C CA . MET B 1 1 ? 8.883 27.516 5.504 1 77.56 1 MET B CA 1
ATOM 931 C C . MET B 1 1 ? 8.453 26.172 4.926 1 77.56 1 MET B C 1
ATOM 933 O O . MET B 1 1 ? 9.203 25.547 4.176 1 77.56 1 MET B O 1
ATOM 937 N N . VAL B 1 2 ? 7.355 25.625 5.461 1 86.12 2 VAL B N 1
ATOM 938 C CA . VAL B 1 2 ? 6.895 24.328 4.961 1 86.12 2 VAL B CA 1
ATOM 939 C C . VAL B 1 2 ? 6.168 24.516 3.633 1 86.12 2 VAL B C 1
ATOM 941 O O . VAL B 1 2 ? 5.402 25.469 3.465 1 86.12 2 VAL B O 1
ATOM 944 N N . ASN B 1 3 ? 6.523 23.766 2.629 1 93.81 3 ASN B N 1
ATOM 945 C CA . ASN B 1 3 ? 5.926 23.922 1.309 1 93.81 3 ASN B CA 1
ATOM 946 C C . ASN B 1 3 ? 4.758 22.969 1.101 1 93.81 3 ASN B C 1
ATOM 948 O O . ASN B 1 3 ? 4.145 22.953 0.03 1 93.81 3 ASN B O 1
ATOM 952 N N . GLY B 1 4 ? 4.441 22.203 2.109 1 97.44 4 GLY B N 1
ATOM 953 C CA . GLY B 1 4 ? 3.332 21.266 2.084 1 97.44 4 GLY B CA 1
ATOM 954 C C . GLY B 1 4 ? 3.359 20.281 3.236 1 97.44 4 GLY B C 1
ATOM 955 O O . GLY B 1 4 ? 4.289 20.297 4.043 1 97.44 4 GLY B O 1
ATOM 956 N N . LEU B 1 5 ? 2.279 19.516 3.301 1 98.5 5 LEU B N 1
ATOM 957 C CA . LEU B 1 5 ? 2.174 18.516 4.355 1 98.5 5 LEU B CA 1
ATOM 958 C C . LEU B 1 5 ? 1.899 17.141 3.768 1 98.5 5 LEU B C 1
ATOM 960 O O . LEU B 1 5 ? 1.137 17 2.809 1 98.5 5 LEU B O 1
ATOM 964 N N . THR B 1 6 ? 2.541 16.188 4.285 1 98.81 6 THR B N 1
ATOM 965 C CA . THR B 1 6 ? 2.184 14.789 4.09 1 98.81 6 THR B CA 1
ATOM 966 C C . THR B 1 6 ? 1.654 14.188 5.387 1 98.81 6 THR B C 1
ATOM 968 O O . THR B 1 6 ? 2.281 14.312 6.441 1 98.81 6 THR B O 1
ATOM 971 N N . LEU B 1 7 ? 0.508 13.562 5.34 1 98.88 7 LEU B N 1
ATOM 972 C CA . LEU B 1 7 ? -0.119 13.016 6.535 1 98.88 7 LEU B CA 1
ATOM 973 C C . LEU B 1 7 ? 0.15 11.516 6.656 1 98.88 7 LEU B C 1
ATOM 975 O O . LEU B 1 7 ? 0.05 10.781 5.668 1 98.88 7 LEU B O 1
ATOM 979 N N . ASP B 1 8 ? 0.517 11.07 7.855 1 98.69 8 ASP B N 1
ATOM 980 C CA . ASP B 1 8 ? 0.551 9.633 8.086 1 98.69 8 ASP B CA 1
ATOM 981 C C . ASP B 1 8 ? -0.766 9.141 8.68 1 98.69 8 ASP B C 1
ATOM 983 O O . ASP B 1 8 ? -1.731 9.898 8.781 1 98.69 8 ASP B O 1
ATOM 987 N N . THR B 1 9 ? -0.765 7.906 9.039 1 98.38 9 THR B N 1
ATOM 988 C CA . THR B 1 9 ? -2.008 7.293 9.492 1 98.38 9 THR B CA 1
ATOM 989 C C . THR B 1 9 ? -2.455 7.906 10.82 1 98.38 9 THR B C 1
ATOM 991 O O . THR B 1 9 ? -3.639 8.203 11 1 98.38 9 THR B O 1
ATOM 994 N N . GLY B 1 10 ? -1.504 8.141 11.688 1 98.06 10 GLY B N 1
ATOM 995 C CA . GLY B 1 10 ? -1.843 8.727 12.977 1 98.06 10 GLY B CA 1
ATOM 996 C C . GLY B 1 10 ? -2.494 10.086 12.867 1 98.06 10 GLY B C 1
ATOM 997 O O . GLY B 1 10 ? -3.408 10.414 13.625 1 98.06 10 GLY B O 1
ATOM 998 N N . ALA B 1 11 ? -2.023 10.852 11.969 1 98.44 11 ALA B N 1
ATOM 999 C CA . ALA B 1 11 ? -2.602 12.172 11.75 1 98.44 11 ALA B CA 1
ATOM 1000 C C . ALA B 1 11 ? -4.047 12.07 11.281 1 98.44 11 ALA B C 1
ATOM 1002 O O . ALA B 1 11 ? -4.918 12.805 11.758 1 98.44 11 ALA B O 1
ATOM 1003 N N . LEU B 1 12 ? -4.328 11.211 10.344 1 97.69 12 LEU B N 1
ATOM 1004 C CA . LEU B 1 12 ? -5.688 11.023 9.852 1 97.69 12 LEU B CA 1
ATOM 1005 C C . LEU B 1 12 ? -6.613 10.531 10.961 1 97.69 12 LEU B C 1
ATOM 1007 O O . LEU B 1 12 ? -7.758 10.977 11.062 1 97.69 12 LEU B O 1
ATOM 1011 N N . LEU B 1 13 ? -6.098 9.609 11.75 1 97.25 13 LEU B N 1
ATOM 1012 C CA . LEU B 1 13 ? -6.895 9.094 12.852 1 97.25 13 LEU B CA 1
ATOM 1013 C C . LEU B 1 13 ? -7.16 10.18 13.891 1 97.25 13 LEU B C 1
ATOM 1015 O O . LEU B 1 13 ? -8.258 10.258 14.445 1 97.25 13 LEU B O 1
ATOM 1019 N N . ALA B 1 14 ? -6.137 10.961 14.188 1 97.88 14 ALA B N 1
ATOM 1020 C CA . ALA B 1 14 ? -6.309 12.078 15.117 1 97.88 14 ALA B CA 1
ATOM 1021 C C . ALA B 1 14 ? -7.359 13.062 14.602 1 97.88 14 ALA B C 1
ATOM 1023 O O . ALA B 1 14 ? -8.18 13.562 15.367 1 97.88 14 ALA B O 1
ATOM 1024 N N . LEU B 1 15 ? -7.344 13.344 13.297 1 97.62 15 LEU B N 1
ATOM 1025 C CA . LEU B 1 15 ? -8.359 14.188 12.68 1 97.62 15 LEU B CA 1
ATOM 1026 C C . LEU B 1 15 ? -9.758 13.609 12.898 1 97.62 15 LEU B C 1
ATOM 1028 O O . LEU B 1 15 ? -10.672 14.32 13.312 1 97.62 15 LEU B O 1
ATOM 1032 N N . GLU B 1 16 ? -9.859 12.328 12.641 1 96.12 16 GLU B N 1
ATOM 1033 C CA . GLU B 1 16 ? -11.156 11.672 12.766 1 96.12 16 GLU B CA 1
ATOM 1034 C C . GLU B 1 16 ? -11.672 11.734 14.195 1 96.12 16 GLU B C 1
ATOM 1036 O O . GLU B 1 16 ? -12.883 11.883 14.414 1 96.12 16 GLU B O 1
ATOM 1041 N N . ARG B 1 17 ? -10.789 11.703 15.141 1 95.44 17 ARG B N 1
ATOM 1042 C CA . ARG B 1 17 ? -11.164 11.758 16.547 1 95.44 17 ARG B CA 1
ATOM 1043 C C . ARG B 1 17 ? -11.453 13.195 16.984 1 95.44 17 ARG B C 1
ATOM 1045 O O . ARG B 1 17 ? -11.805 13.438 18.141 1 95.44 17 ARG B O 1
ATOM 1052 N N . GLY B 1 18 ? -11.234 14.109 16.125 1 96.12 18 GLY B N 1
ATOM 1053 C CA . GLY B 1 18 ? -11.555 15.5 16.406 1 96.12 18 GLY B CA 1
ATOM 1054 C C . GLY B 1 18 ? -10.477 16.203 17.188 1 96.12 18 GLY B C 1
ATOM 1055 O O . GLY B 1 18 ? -10.75 17.172 17.906 1 96.12 18 GLY B O 1
ATOM 1056 N N . ASP B 1 19 ? -9.242 15.711 17.109 1 97.5 19 ASP B N 1
ATOM 1057 C CA . ASP B 1 19 ? -8.133 16.375 17.797 1 97.5 19 ASP B CA 1
ATOM 1058 C C . ASP B 1 19 ? -8.023 17.844 17.375 1 97.5 19 ASP B C 1
ATOM 1060 O O . ASP B 1 19 ? -7.836 18.141 16.203 1 97.5 19 ASP B O 1
ATOM 1064 N N . PRO B 1 20 ? -8.164 18.75 18.344 1 97.06 20 PRO B N 1
ATOM 1065 C CA . PRO B 1 20 ? -8.227 20.172 17.984 1 97.06 20 PRO B CA 1
ATOM 1066 C C . PRO B 1 20 ? -6.926 20.688 17.391 1 97.06 20 PRO B C 1
ATOM 1068 O O . PRO B 1 20 ? -6.945 21.578 16.531 1 97.06 20 PRO B O 1
ATOM 1071 N N . ARG B 1 21 ? -5.832 20.141 17.797 1 97.19 21 ARG B N 1
ATOM 1072 C CA . ARG B 1 21 ? -4.543 20.578 17.266 1 97.19 21 ARG B CA 1
ATOM 1073 C C . ARG B 1 21 ? -4.391 20.188 15.797 1 97.19 21 ARG B C 1
ATOM 1075 O O . ARG B 1 21 ? -3.949 20.984 14.977 1 97.19 21 ARG B O 1
ATOM 1082 N N . VAL B 1 22 ? -4.758 18.938 15.5 1 98.12 22 VAL B N 1
ATOM 1083 C CA . VAL B 1 22 ? -4.656 18.453 14.133 1 98.12 22 VAL B CA 1
ATOM 1084 C C . VAL B 1 22 ? -5.629 19.234 13.242 1 98.12 22 VAL B C 1
ATOM 1086 O O . VAL B 1 22 ? -5.27 19.656 12.141 1 98.12 22 VAL B O 1
ATOM 1089 N N . ARG B 1 23 ? -6.797 19.469 13.711 1 97.56 23 ARG B N 1
ATOM 1090 C CA . ARG B 1 23 ? -7.801 20.203 12.945 1 97.56 23 ARG B CA 1
ATOM 1091 C C . ARG B 1 23 ? -7.328 21.625 12.656 1 97.56 23 ARG B C 1
ATOM 1093 O O . ARG B 1 23 ? -7.461 22.109 11.531 1 97.56 23 ARG B O 1
ATOM 1100 N N . ALA B 1 24 ? -6.809 22.266 13.656 1 97.5 24 ALA B N 1
ATOM 1101 C CA . ALA B 1 24 ? -6.316 23.641 13.484 1 97.5 24 ALA B CA 1
ATOM 1102 C C . ALA B 1 24 ? -5.16 23.672 12.484 1 97.5 24 ALA B C 1
ATOM 1104 O O . ALA B 1 24 ? -5.094 24.562 11.641 1 97.5 24 ALA B O 1
ATOM 1105 N N . LEU B 1 25 ? -4.309 22.734 12.625 1 97.19 25 LEU B N 1
ATOM 1106 C CA . LEU B 1 25 ? -3.152 22.641 11.742 1 97.19 25 LEU B CA 1
ATOM 1107 C C . LEU B 1 25 ? -3.586 22.484 10.289 1 97.19 25 LEU B C 1
ATOM 1109 O O . LEU B 1 25 ? -3.113 23.203 9.414 1 97.19 25 LEU B O 1
ATOM 1113 N N . LEU B 1 26 ? -4.457 21.547 10.008 1 97.19 26 LEU B N 1
ATOM 1114 C CA . LEU B 1 26 ? -4.902 21.281 8.648 1 97.19 26 LEU B CA 1
ATOM 1115 C C . LEU B 1 26 ? -5.727 22.438 8.102 1 97.19 26 LEU B C 1
ATOM 1117 O O . LEU B 1 26 ? -5.633 22.766 6.914 1 97.19 26 LEU B O 1
ATOM 1121 N N . ARG B 1 27 ? -6.504 23.062 8.984 1 95.31 27 ARG B N 1
ATOM 1122 C CA . ARG B 1 27 ? -7.25 24.25 8.57 1 95.31 27 ARG B CA 1
ATOM 1123 C C . ARG B 1 27 ? -6.305 25.359 8.117 1 95.31 27 ARG B C 1
ATOM 1125 O O . ARG B 1 27 ? -6.539 26 7.094 1 95.31 27 ARG B O 1
ATOM 1132 N N . ARG B 1 28 ? -5.285 25.562 8.898 1 95.56 28 ARG B N 1
ATOM 1133 C CA . ARG B 1 28 ? -4.309 26.594 8.547 1 95.56 28 ARG B CA 1
ATOM 1134 C C . ARG B 1 28 ? -3.605 26.25 7.238 1 95.56 28 ARG B C 1
ATOM 1136 O O . ARG B 1 28 ? -3.383 27.141 6.406 1 95.56 28 ARG B O 1
ATOM 1143 N N . ALA B 1 29 ? -3.244 25.016 7.07 1 95.19 29 ALA B N 1
ATOM 1144 C CA . ALA B 1 29 ? -2.586 24.578 5.84 1 95.19 29 ALA B CA 1
ATOM 1145 C C . ALA B 1 29 ? -3.486 24.797 4.629 1 95.19 29 ALA B C 1
ATOM 1147 O O . ALA B 1 29 ? -3.037 25.312 3.604 1 95.19 29 ALA B O 1
ATOM 1148 N N . MET B 1 30 ? -4.707 24.484 4.773 1 93.44 30 MET B N 1
ATOM 1149 C CA . MET B 1 30 ? -5.668 24.625 3.68 1 93.44 30 MET B CA 1
ATOM 1150 C C . MET B 1 30 ? -5.945 26.094 3.375 1 93.44 30 MET B C 1
ATOM 1152 O O . MET B 1 30 ? -6.055 26.469 2.209 1 93.44 30 MET B O 1
ATOM 1156 N N . GLN B 1 31 ? -6.039 26.891 4.391 1 92.81 31 GLN B N 1
ATOM 1157 C CA . GLN B 1 31 ? -6.238 28.328 4.227 1 92.81 31 GLN B CA 1
ATOM 1158 C C . GLN B 1 31 ? -5.055 28.969 3.508 1 92.81 31 GLN B C 1
ATOM 1160 O O . GLN B 1 31 ? -5.227 29.906 2.721 1 92.81 31 GLN B O 1
ATOM 1165 N N . GLY B 1 32 ? -3.932 28.453 3.777 1 92.62 32 GLY B N 1
ATOM 1166 C CA . GLY B 1 32 ? -2.721 28.953 3.146 1 92.62 32 GLY B CA 1
ATOM 1167 C C . GLY B 1 32 ? -2.447 28.312 1.796 1 92.62 32 GLY B C 1
ATOM 1168 O O . GLY B 1 32 ? -1.383 28.531 1.21 1 92.62 32 GLY B O 1
ATOM 1169 N N . ALA B 1 33 ? -3.311 27.453 1.311 1 91.56 33 ALA B N 1
ATOM 1170 C CA . ALA B 1 33 ? -3.219 26.781 0.014 1 91.56 33 ALA B CA 1
ATOM 1171 C C . ALA B 1 33 ? -1.971 25.906 -0.068 1 91.56 33 ALA B C 1
ATOM 1173 O O . ALA B 1 33 ? -1.314 25.859 -1.109 1 91.56 33 ALA B O 1
ATOM 1174 N N . LEU B 1 34 ? -1.602 25.422 1.073 1 94 34 LEU B N 1
ATOM 1175 C CA . LEU B 1 34 ? -0.491 24.469 1.081 1 94 34 LEU B CA 1
ATOM 1176 C C . LEU B 1 34 ? -0.937 23.109 0.565 1 94 34 LEU B C 1
ATOM 1178 O O . LEU B 1 34 ? -2.016 22.625 0.921 1 94 34 LEU B O 1
ATOM 1182 N N . PRO B 1 35 ? -0.127 22.5 -0.319 1 95.94 35 PRO B N 1
ATOM 1183 C CA . PRO B 1 35 ? -0.459 21.141 -0.754 1 95.94 35 PRO B CA 1
ATOM 1184 C C . PRO B 1 35 ? -0.496 20.141 0.401 1 95.94 35 PRO B C 1
ATOM 1186 O O . PRO B 1 35 ? 0.336 20.219 1.31 1 95.94 35 PRO B O 1
ATOM 1189 N N . LEU B 1 36 ? -1.481 19.297 0.395 1 98.25 36 LEU B N 1
ATOM 1190 C CA . LEU B 1 36 ? -1.628 18.203 1.353 1 98.25 36 LEU B CA 1
ATOM 1191 C C . LEU B 1 36 ? -1.636 16.859 0.642 1 98.25 36 LEU B C 1
ATOM 1193 O O . LEU B 1 36 ? -2.482 16.609 -0.22 1 98.25 36 LEU B O 1
ATOM 1197 N N . ASP B 1 37 ? -0.684 16.031 0.965 1 98.81 37 ASP B N 1
ATOM 1198 C CA . ASP B 1 37 ? -0.591 14.695 0.389 1 98.81 37 ASP B CA 1
ATOM 1199 C C . ASP B 1 37 ? -0.96 13.633 1.417 1 98.81 37 ASP B C 1
ATOM 1201 O O . ASP B 1 37 ? -0.567 13.719 2.582 1 98.81 37 ASP B O 1
ATOM 1205 N N . VAL B 1 38 ? -1.724 12.641 1.008 1 98.88 38 VAL B N 1
ATOM 1206 C CA . VAL B 1 38 ? -2.064 11.469 1.812 1 98.88 38 VAL B CA 1
ATOM 1207 C C . VAL B 1 38 ? -1.76 10.195 1.028 1 98.88 38 VAL B C 1
ATOM 1209 O O . VAL B 1 38 ? -2.551 9.781 0.179 1 98.88 38 VAL B O 1
ATOM 1212 N N . PRO B 1 39 ? -0.616 9.555 1.289 1 98.94 39 PRO B N 1
ATOM 1213 C CA . PRO B 1 39 ? -0.345 8.297 0.593 1 98.94 39 PRO B CA 1
ATOM 1214 C C . PRO B 1 39 ? -1.493 7.293 0.714 1 98.94 39 PRO B C 1
ATOM 1216 O O . PRO B 1 39 ? -2.109 7.184 1.776 1 98.94 39 PRO B O 1
ATOM 1219 N N . ALA B 1 40 ? -1.76 6.578 -0.325 1 98.88 40 ALA B N 1
ATOM 1220 C CA . ALA B 1 40 ? -2.932 5.715 -0.425 1 98.88 40 ALA B CA 1
ATOM 1221 C C . ALA B 1 40 ? -2.924 4.648 0.667 1 98.88 40 ALA B C 1
ATOM 1223 O O . ALA B 1 40 ? -3.98 4.254 1.164 1 98.88 40 ALA B O 1
ATOM 1224 N N . GLY B 1 41 ? -1.726 4.188 1.037 1 98.69 41 GLY B N 1
ATOM 1225 C CA . GLY B 1 41 ? -1.642 3.24 2.137 1 98.69 41 GLY B CA 1
ATOM 1226 C C . GLY B 1 41 ? -2.17 3.797 3.445 1 98.69 41 GLY B C 1
ATOM 1227 O O . GLY B 1 41 ? -2.723 3.059 4.262 1 98.69 41 GLY B O 1
ATOM 1228 N N . VAL B 1 42 ? -1.996 5.078 3.682 1 98.75 42 VAL B N 1
ATOM 1229 C CA . VAL B 1 42 ? -2.512 5.754 4.867 1 98.75 42 VAL B CA 1
ATOM 1230 C C . VAL B 1 42 ? -4.039 5.742 4.848 1 98.75 42 VAL B C 1
ATOM 1232 O O . VAL B 1 42 ? -4.676 5.453 5.863 1 98.75 42 VAL B O 1
ATOM 1235 N N . VAL B 1 43 ? -4.613 6 3.668 1 98.44 43 VAL B N 1
ATOM 1236 C CA . VAL B 1 43 ? -6.062 5.941 3.504 1 98.44 43 VAL B CA 1
ATOM 1237 C C . VAL B 1 43 ? -6.559 4.523 3.787 1 98.44 43 VAL B C 1
ATOM 1239 O O . VAL B 1 43 ? -7.496 4.332 4.562 1 98.44 43 VAL B O 1
ATOM 1242 N N . ALA B 1 44 ? -5.895 3.533 3.24 1 98.38 44 ALA B N 1
ATOM 1243 C CA . ALA B 1 44 ? -6.297 2.139 3.42 1 98.38 44 ALA B CA 1
ATOM 1244 C C . ALA B 1 44 ? -6.262 1.745 4.895 1 98.38 44 ALA B C 1
ATOM 1246 O O . ALA B 1 44 ? -7.117 0.99 5.359 1 98.38 44 ALA B O 1
ATOM 1247 N N . GLN B 1 45 ? -5.34 2.238 5.594 1 97.94 45 GLN B N 1
ATOM 1248 C CA . GLN B 1 45 ? -5.18 1.88 7 1 97.94 45 GLN B CA 1
ATOM 1249 C C . GLN B 1 45 ? -6.227 2.57 7.867 1 97.94 45 GLN B C 1
ATOM 1251 O O . GLN B 1 45 ? -6.684 2.01 8.867 1 97.94 45 GLN B O 1
ATOM 1256 N N . ALA B 1 46 ? -6.633 3.742 7.504 1 97 46 ALA B N 1
ATOM 1257 C CA . ALA B 1 46 ? -7.441 4.566 8.398 1 97 46 ALA B CA 1
ATOM 1258 C C . ALA B 1 46 ? -8.922 4.457 8.055 1 97 46 ALA B C 1
ATOM 1260 O O . ALA B 1 46 ? -9.781 4.609 8.922 1 97 46 ALA B O 1
ATOM 1261 N N . TRP B 1 47 ? -9.266 4.176 6.777 1 97.12 47 TRP B N 1
ATOM 1262 C CA . TRP B 1 47 ? -10.633 4.285 6.27 1 97.12 47 TRP B CA 1
ATOM 1263 C C . TRP B 1 47 ? -11.469 3.08 6.695 1 97.12 47 TRP B C 1
ATOM 1265 O O . TRP B 1 47 ? -11.031 1.935 6.547 1 97.12 47 TRP B O 1
ATOM 1275 N N . ARG B 1 48 ? -12.625 3.398 7.195 1 94.44 48 ARG B N 1
ATOM 1276 C CA . ARG B 1 48 ? -13.57 2.355 7.582 1 94.44 48 ARG B CA 1
ATOM 1277 C C . ARG B 1 48 ? -14.953 2.629 6.996 1 94.44 48 ARG B C 1
ATOM 1279 O O . ARG B 1 48 ? -15.867 1.819 7.148 1 94.44 48 ARG B O 1
ATOM 1286 N N . GLY B 1 49 ? -15.055 3.631 6.363 1 86.56 49 GLY B N 1
ATOM 1287 C CA . GLY B 1 49 ? -16.312 4.023 5.742 1 86.56 49 GLY B CA 1
ATOM 1288 C C . GLY B 1 49 ? -17.344 4.508 6.742 1 86.56 49 GLY B C 1
ATOM 1289 O O . GLY B 1 49 ? -17.109 4.477 7.953 1 86.56 49 GLY B O 1
ATOM 1290 N N . GLY B 1 50 ? -18.281 5.117 6.219 1 76.19 50 GLY B N 1
ATOM 1291 C CA . GLY B 1 50 ? -19.469 5.469 6.977 1 76.19 50 GLY B CA 1
ATOM 1292 C C . GLY B 1 50 ? -19.406 6.867 7.562 1 76.19 50 GLY B C 1
ATOM 1293 O O . GLY B 1 50 ? -18.422 7.586 7.375 1 76.19 50 GLY B O 1
ATOM 1294 N N . PRO B 1 51 ? -20.453 7.168 8.195 1 73.88 51 PRO B N 1
ATOM 1295 C CA . PRO B 1 51 ? -20.641 8.5 8.766 1 73.88 51 PRO B CA 1
ATOM 1296 C C . PRO B 1 51 ? -19.672 8.805 9.906 1 73.88 51 PRO B C 1
ATOM 1298 O O . PRO B 1 51 ? -19.406 9.969 10.195 1 73.88 51 PRO B O 1
ATOM 1301 N N . ARG B 1 52 ? -19.203 7.738 10.484 1 78.25 52 ARG B N 1
ATOM 1302 C CA . ARG B 1 52 ? -18.312 7.938 11.617 1 78.25 52 ARG B CA 1
ATOM 1303 C C . ARG B 1 52 ? -16.953 8.484 11.156 1 78.25 52 ARG B C 1
ATOM 1305 O O . ARG B 1 52 ? -16.156 8.938 11.969 1 78.25 52 ARG B O 1
ATOM 1312 N N . GLN B 1 53 ? -16.75 8.516 9.914 1 93.94 53 GLN B N 1
ATOM 1313 C CA . GLN B 1 53 ? -15.484 9.07 9.438 1 93.94 53 GLN B CA 1
ATOM 1314 C C . GLN B 1 53 ? -15.719 10.258 8.516 1 93.94 53 GLN B C 1
ATOM 1316 O O . GLN B 1 53 ? -15.117 10.352 7.441 1 93.94 53 GLN B O 1
ATOM 1321 N N . ALA B 1 54 ? -16.641 11.133 8.883 1 92.06 54 ALA B N 1
ATOM 1322 C CA . ALA B 1 54 ? -17.062 12.305 8.125 1 92.06 54 ALA B CA 1
ATOM 1323 C C . ALA B 1 54 ? -15.906 13.297 7.965 1 92.06 54 ALA B C 1
ATOM 1325 O O . ALA B 1 54 ? -15.766 13.93 6.922 1 92.06 54 ALA B O 1
ATOM 1326 N N . ARG B 1 55 ? -15.062 13.453 8.969 1 95.06 55 ARG B N 1
ATOM 1327 C CA . ARG B 1 55 ? -13.953 14.398 8.891 1 95.06 55 ARG B CA 1
ATOM 1328 C C . ARG B 1 55 ? -12.906 13.938 7.883 1 95.06 55 ARG B C 1
ATOM 1330 O O . ARG B 1 55 ? -12.422 14.734 7.082 1 95.06 55 ARG B O 1
ATOM 1337 N N . THR B 1 56 ? -12.586 12.68 7.965 1 96.25 56 THR B N 1
ATOM 1338 C CA . THR B 1 56 ? -11.648 12.109 7.004 1 96.25 56 THR B CA 1
ATOM 1339 C C . THR B 1 56 ? -12.203 12.195 5.586 1 96.25 56 THR B C 1
ATOM 1341 O O . THR B 1 56 ? -11.492 12.586 4.66 1 96.25 56 THR B O 1
ATOM 1344 N N . ALA B 1 57 ? -13.477 11.914 5.406 1 96.12 57 ALA B N 1
ATOM 1345 C CA . ALA B 1 57 ? -14.125 11.984 4.098 1 96.12 57 ALA B CA 1
ATOM 1346 C C . ALA B 1 57 ? -14.07 13.406 3.537 1 96.12 57 ALA B C 1
ATOM 1348 O O . ALA B 1 57 ? -13.773 13.602 2.357 1 96.12 57 ALA B O 1
ATOM 1349 N N . ARG B 1 58 ? -14.328 14.32 4.359 1 95.12 58 ARG B N 1
ATOM 1350 C CA . ARG B 1 58 ? -14.312 15.719 3.936 1 95.12 58 ARG B CA 1
ATOM 1351 C C . ARG B 1 58 ? -12.906 16.156 3.531 1 95.12 58 ARG B C 1
ATOM 1353 O O . ARG B 1 58 ? -12.727 16.828 2.514 1 95.12 58 ARG B O 1
ATOM 1360 N N . LEU B 1 59 ? -11.945 15.758 4.309 1 96.62 59 LEU B N 1
ATOM 1361 C CA . LEU B 1 59 ? -10.562 16.094 3.986 1 96.62 59 LEU B CA 1
ATOM 1362 C C . LEU B 1 59 ? -10.172 15.523 2.625 1 96.62 59 LEU B C 1
ATOM 1364 O O . LEU B 1 59 ? -9.641 16.25 1.777 1 96.62 59 LEU B O 1
ATOM 1368 N N . LEU B 1 60 ? -10.484 14.273 2.416 1 96.31 60 LEU B N 1
ATOM 1369 C CA . LEU B 1 60 ? -10.047 13.586 1.206 1 96.31 60 LEU B CA 1
ATOM 1370 C C . LEU B 1 60 ? -10.789 14.109 -0.017 1 96.31 60 LEU B C 1
ATOM 1372 O O . LEU B 1 60 ? -10.336 13.93 -1.149 1 96.31 60 LEU B O 1
ATOM 1376 N N . ALA B 1 61 ? -11.883 14.766 0.221 1 94 61 ALA B N 1
ATOM 1377 C CA . ALA B 1 61 ? -12.688 15.312 -0.872 1 94 61 ALA B CA 1
ATOM 1378 C C . ALA B 1 61 ? -12.211 16.703 -1.256 1 94 61 ALA B C 1
ATOM 1380 O O . ALA B 1 61 ? -12.602 17.234 -2.299 1 94 61 ALA B O 1
ATOM 1381 N N . ASP B 1 62 ? -11.406 17.266 -0.368 1 94.12 62 ASP B N 1
ATOM 1382 C CA . ASP B 1 62 ? -10.93 18.625 -0.629 1 94.12 62 ASP B CA 1
ATOM 1383 C C . ASP B 1 62 ? -10 18.656 -1.836 1 94.12 62 ASP B C 1
ATOM 1385 O O . ASP B 1 62 ? -9.086 17.828 -1.945 1 94.12 62 ASP B O 1
ATOM 1389 N N . PRO B 1 63 ? -10.18 19.578 -2.771 1 91.5 63 PRO B N 1
ATOM 1390 C CA . PRO B 1 63 ? -9.375 19.625 -3.996 1 91.5 63 PRO B CA 1
ATOM 1391 C C . PRO B 1 63 ? -7.902 19.906 -3.725 1 91.5 63 PRO B C 1
ATOM 1393 O O . PRO B 1 63 ? -7.051 19.609 -4.57 1 91.5 63 PRO B O 1
ATOM 1396 N N . SER B 1 64 ? -7.562 20.453 -2.555 1 91.38 64 SER B N 1
ATOM 1397 C CA . SER B 1 64 ? -6.172 20.75 -2.219 1 91.38 64 SER B CA 1
ATOM 1398 C C . SER B 1 64 ? -5.461 19.5 -1.69 1 91.38 64 SER B C 1
ATOM 1400 O O . SER B 1 64 ? -4.242 19.516 -1.505 1 91.38 64 SER B O 1
ATOM 1402 N N . VAL B 1 65 ? -6.211 18.438 -1.473 1 97.19 65 VAL B N 1
ATOM 1403 C CA . VAL B 1 65 ? -5.664 17.203 -0.918 1 97.19 65 VAL B CA 1
ATOM 1404 C C . VAL B 1 65 ? -5.469 16.172 -2.033 1 97.19 65 VAL B C 1
ATOM 1406 O O . VAL B 1 65 ? -6.375 15.945 -2.84 1 97.19 65 VAL B O 1
ATOM 1409 N N . GLN B 1 66 ? -4.32 15.664 -2.082 1 98.25 66 GLN B N 1
ATOM 1410 C CA . GLN B 1 66 ? -4.02 14.641 -3.076 1 98.25 66 GLN B CA 1
ATOM 1411 C C . GLN B 1 66 ? -3.734 13.297 -2.412 1 98.25 66 GLN B C 1
ATOM 1413 O O . GLN B 1 66 ? -2.879 13.203 -1.531 1 98.25 66 GLN B O 1
ATOM 1418 N N . VAL B 1 67 ? -4.461 12.281 -2.779 1 98.81 67 VAL B N 1
ATOM 1419 C CA . VAL B 1 67 ? -4.105 10.906 -2.418 1 98.81 67 VAL B CA 1
ATOM 1420 C C . VAL B 1 67 ? -3.016 10.391 -3.355 1 98.81 67 VAL B C 1
ATOM 1422 O O . VAL B 1 67 ? -3.195 10.375 -4.574 1 98.81 67 VAL B O 1
ATOM 1425 N N . ILE B 1 68 ? -1.902 9.992 -2.816 1 98.88 68 ILE B N 1
ATOM 1426 C CA . ILE B 1 68 ? -0.744 9.578 -3.6 1 98.88 68 ILE B CA 1
ATOM 1427 C C . ILE B 1 68 ? -0.78 8.07 -3.814 1 98.88 68 ILE B C 1
ATOM 1429 O O . ILE B 1 68 ? -0.654 7.297 -2.859 1 98.88 68 ILE B O 1
ATOM 1433 N N . PRO B 1 69 ? -0.95 7.664 -5.059 1 98.88 69 PRO B N 1
ATOM 1434 C CA . PRO B 1 69 ? -1.041 6.223 -5.312 1 98.88 69 PRO B CA 1
ATOM 1435 C C . PRO B 1 69 ? 0.278 5.496 -5.062 1 98.88 69 PRO B C 1
ATOM 1437 O O . PRO B 1 69 ? 1.347 6.109 -5.125 1 98.88 69 PRO B O 1
ATOM 1440 N N . LEU B 1 70 ? 0.133 4.25 -4.695 1 98.88 70 LEU B N 1
ATOM 1441 C CA . LEU B 1 70 ? 1.248 3.307 -4.715 1 98.88 70 LEU B CA 1
ATOM 1442 C C . LEU B 1 70 ? 1.234 2.479 -5.996 1 98.88 70 LEU B C 1
ATOM 1444 O O . LEU B 1 70 ? 0.431 1.553 -6.133 1 98.88 70 LEU B O 1
ATOM 1448 N N . ASP B 1 71 ? 2.078 2.859 -6.922 1 98.69 71 ASP B N 1
ATOM 1449 C CA . ASP B 1 71 ? 2.213 2.094 -8.156 1 98.69 71 ASP B CA 1
ATOM 1450 C C . ASP B 1 71 ? 3.533 1.324 -8.188 1 98.69 71 ASP B C 1
ATOM 1452 O O . ASP B 1 71 ? 4.254 1.279 -7.184 1 98.69 71 ASP B O 1
ATOM 1456 N N . ASP B 1 72 ? 3.834 0.672 -9.281 1 98.12 72 ASP B N 1
ATOM 1457 C CA . ASP B 1 72 ? 5.004 -0.195 -9.375 1 98.12 72 ASP B CA 1
ATOM 1458 C C . ASP B 1 72 ? 6.281 0.567 -9.031 1 98.12 72 ASP B C 1
ATOM 1460 O O . ASP B 1 72 ? 7.055 0.14 -8.172 1 98.12 72 ASP B O 1
ATOM 1464 N N . MET B 1 73 ? 6.477 1.71 -9.672 1 97.5 73 MET B N 1
ATOM 1465 C CA . MET B 1 73 ? 7.695 2.488 -9.469 1 97.5 73 MET B CA 1
ATOM 1466 C C . MET B 1 73 ? 7.832 2.91 -8.008 1 97.5 73 MET B C 1
ATOM 1468 O O . MET B 1 73 ? 8.891 2.734 -7.398 1 97.5 73 MET B O 1
ATOM 1472 N N . THR B 1 74 ? 6.773 3.414 -7.434 1 98.44 74 THR B N 1
ATOM 1473 C CA . THR B 1 74 ? 6.797 3.846 -6.043 1 98.44 74 THR B CA 1
ATOM 1474 C C . THR B 1 74 ? 6.949 2.65 -5.105 1 98.44 74 THR B C 1
ATOM 1476 O O . THR B 1 74 ? 7.648 2.732 -4.094 1 98.44 74 THR B O 1
ATOM 1479 N N . ALA B 1 75 ? 6.297 1.528 -5.426 1 98.56 75 ALA B N 1
ATOM 1480 C CA . ALA B 1 75 ? 6.391 0.323 -4.609 1 98.56 75 ALA B CA 1
ATOM 14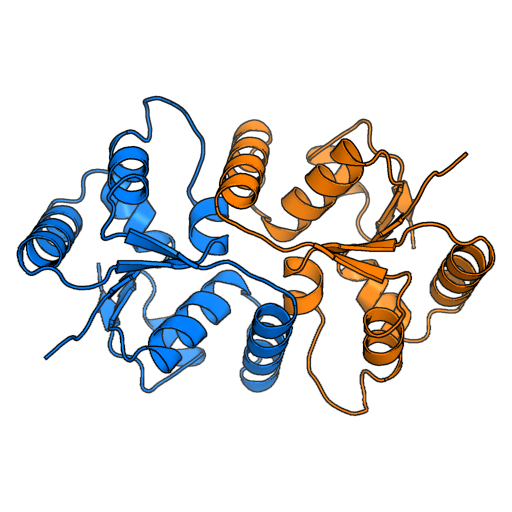81 C C . ALA B 1 75 ? 7.836 -0.166 -4.52 1 98.56 75 ALA B C 1
ATOM 1483 O O . ALA B 1 75 ? 8.305 -0.54 -3.443 1 98.56 75 ALA B O 1
ATOM 1484 N N . ARG B 1 76 ? 8.523 -0.122 -5.613 1 97.69 76 ARG B N 1
ATOM 1485 C CA . ARG B 1 76 ? 9.922 -0.547 -5.617 1 97.69 76 ARG B CA 1
ATOM 1486 C C . ARG B 1 76 ? 10.781 0.406 -4.797 1 97.69 76 ARG B C 1
ATOM 1488 O O . ARG B 1 76 ? 11.664 -0.03 -4.055 1 97.69 76 ARG B O 1
ATOM 1495 N N . ALA B 1 77 ? 10.531 1.718 -4.965 1 98.12 77 ALA B N 1
ATOM 1496 C CA . ALA B 1 77 ? 11.258 2.703 -4.172 1 98.12 77 ALA B CA 1
ATOM 1497 C C . ALA B 1 77 ? 11 2.508 -2.682 1 98.12 77 ALA B C 1
ATOM 1499 O O . ALA B 1 77 ? 11.93 2.596 -1.869 1 98.12 77 ALA B O 1
ATOM 1500 N N . VAL B 1 78 ? 9.797 2.238 -2.305 1 98.38 78 VAL B N 1
ATOM 1501 C CA . VAL B 1 78 ? 9.422 1.953 -0.925 1 98.38 78 VAL B CA 1
ATOM 1502 C C . VAL B 1 78 ? 10.164 0.714 -0.431 1 98.38 78 VAL B C 1
ATOM 1504 O O . VAL B 1 78 ? 10.734 0.721 0.661 1 98.38 78 VAL B O 1
ATOM 1507 N N . GLY B 1 79 ? 10.109 -0.344 -1.24 1 97.81 79 GLY B N 1
ATOM 1508 C CA . GLY B 1 79 ? 10.828 -1.559 -0.878 1 97.81 79 GLY B CA 1
ATOM 1509 C C . GLY B 1 79 ? 12.305 -1.336 -0.656 1 97.81 79 GLY B C 1
ATOM 1510 O O . GLY B 1 79 ? 12.891 -1.877 0.288 1 97.81 79 GLY B O 1
ATOM 1511 N N . LEU B 1 80 ? 12.945 -0.558 -1.507 1 97.12 80 LEU B N 1
ATOM 1512 C CA . LEU B 1 80 ? 14.359 -0.245 -1.363 1 97.12 80 LEU B CA 1
ATOM 1513 C C . LEU B 1 80 ? 14.625 0.494 -0.056 1 97.12 80 LEU B C 1
ATOM 1515 O O . LEU B 1 80 ? 15.594 0.194 0.648 1 97.12 80 LEU B O 1
ATOM 1519 N N . LEU B 1 81 ? 13.797 1.419 0.235 1 97.44 81 LEU B N 1
ATOM 1520 C CA . LEU B 1 81 ? 13.945 2.168 1.479 1 97.44 81 LEU B CA 1
ATOM 1521 C C . LEU B 1 81 ? 13.812 1.244 2.686 1 97.44 81 LEU B C 1
ATOM 1523 O O . LEU B 1 81 ? 14.609 1.323 3.623 1 97.44 81 LEU B O 1
ATOM 1527 N N . CYS B 1 82 ? 12.852 0.383 2.67 1 97 82 CYS B N 1
ATOM 1528 C CA . CYS B 1 82 ? 12.672 -0.583 3.748 1 97 82 CYS B CA 1
ATOM 1529 C C . CYS B 1 82 ? 13.891 -1.486 3.877 1 97 82 CYS B C 1
ATOM 1531 O O . CYS B 1 82 ? 14.367 -1.741 4.984 1 97 82 CYS B O 1
ATOM 1533 N N . GLY B 1 83 ? 14.344 -1.942 2.762 1 94.94 83 GLY B N 1
ATOM 1534 C CA . GLY B 1 83 ? 15.523 -2.787 2.777 1 94.94 83 GLY B CA 1
ATOM 1535 C C . GLY B 1 83 ? 16.734 -2.105 3.381 1 94.94 83 GLY B C 1
ATOM 1536 O O . GLY B 1 83 ? 17.438 -2.688 4.215 1 94.94 83 GLY B O 1
ATOM 1537 N N . ARG B 1 84 ? 16.938 -0.902 2.961 1 95.12 84 ARG B N 1
ATOM 1538 C CA . ARG B 1 84 ? 18.109 -0.152 3.398 1 95.12 84 ARG B CA 1
ATOM 1539 C C . ARG B 1 84 ? 18.031 0.146 4.891 1 95.12 84 ARG B C 1
ATOM 1541 O O . ARG B 1 84 ? 19.062 0.206 5.562 1 95.12 84 ARG B O 1
ATOM 1548 N N . THR B 1 85 ? 16.875 0.325 5.43 1 95.62 85 THR B N 1
ATOM 1549 C CA . THR B 1 85 ? 16.734 0.764 6.812 1 95.62 85 THR B CA 1
ATOM 1550 C C . THR B 1 85 ? 16.406 -0.418 7.723 1 95.62 85 THR B C 1
ATOM 1552 O O . THR B 1 85 ? 16.422 -0.287 8.945 1 95.62 85 THR B O 1
ATOM 1555 N N . GLY B 1 86 ? 16.078 -1.597 7.152 1 94.25 86 GLY B N 1
ATOM 1556 C CA . GLY B 1 86 ? 15.711 -2.76 7.941 1 94.25 86 GLY B CA 1
ATOM 1557 C C . GLY B 1 86 ? 14.312 -2.66 8.523 1 94.25 86 GLY B C 1
ATOM 1558 O O . GLY B 1 86 ? 13.992 -3.346 9.5 1 94.25 86 GLY B O 1
ATOM 1559 N N . ARG B 1 87 ? 13.508 -1.736 7.953 1 90.38 87 ARG B N 1
ATOM 1560 C CA . ARG B 1 87 ? 12.117 -1.57 8.383 1 90.38 87 ARG B CA 1
ATOM 1561 C C . ARG B 1 87 ? 11.164 -2.287 7.438 1 90.38 87 ARG B C 1
ATOM 1563 O O . ARG B 1 87 ? 11.516 -2.578 6.293 1 90.38 87 ARG B O 1
ATOM 1570 N N . SER B 1 88 ? 9.953 -2.574 7.992 1 88.56 88 SER B N 1
ATOM 1571 C CA . SER B 1 88 ? 9.07 -3.406 7.184 1 88.56 88 SER B CA 1
ATOM 1572 C C . SER B 1 88 ? 7.715 -2.736 6.977 1 88.56 88 SER B C 1
ATOM 1574 O O . SER B 1 88 ? 6.84 -3.287 6.305 1 88.56 88 SER B O 1
ATOM 1576 N N . ASP B 1 89 ? 7.535 -1.544 7.52 1 95.69 89 ASP B N 1
ATOM 1577 C CA . ASP B 1 89 ? 6.238 -0.886 7.363 1 95.69 89 ASP B CA 1
ATOM 1578 C C . ASP B 1 89 ? 6.172 -0.11 6.051 1 95.69 89 ASP B C 1
ATOM 1580 O O . ASP B 1 89 ? 6.672 1.013 5.961 1 95.69 89 ASP B O 1
ATOM 1584 N N . VAL B 1 90 ? 5.477 -0.647 5.094 1 97.5 90 VAL B N 1
ATOM 1585 C CA . VAL B 1 90 ? 5.469 -0.105 3.738 1 97.5 90 VAL B CA 1
ATOM 1586 C C . VAL B 1 90 ? 4.68 1.203 3.711 1 97.5 90 VAL B C 1
ATOM 1588 O O . VAL B 1 90 ? 4.984 2.1 2.922 1 97.5 90 VAL B O 1
ATOM 1591 N N . VAL B 1 91 ? 3.707 1.343 4.602 1 98.38 91 VAL B N 1
ATOM 1592 C CA . VAL B 1 91 ? 2.914 2.566 4.637 1 98.38 91 VAL B CA 1
ATOM 1593 C C . VAL B 1 91 ? 3.771 3.723 5.148 1 98.38 91 VAL B C 1
ATOM 1595 O O . VAL B 1 91 ? 3.848 4.777 4.512 1 98.38 91 VAL B O 1
ATOM 1598 N N . ASP B 1 92 ? 4.504 3.504 6.23 1 98.38 92 ASP B N 1
ATOM 1599 C CA . ASP B 1 92 ? 5.398 4.531 6.758 1 98.38 92 ASP B CA 1
ATOM 1600 C C . ASP B 1 92 ? 6.48 4.891 5.742 1 98.38 92 ASP B C 1
ATOM 1602 O O . ASP B 1 92 ? 6.832 6.062 5.594 1 98.38 92 ASP B O 1
ATOM 1606 N N . ALA B 1 93 ? 6.988 3.881 5.082 1 98.69 93 ALA B N 1
ATOM 1607 C CA . ALA B 1 93 ? 8.039 4.121 4.094 1 98.69 93 ALA B CA 1
ATOM 1608 C C . ALA B 1 93 ? 7.516 4.969 2.936 1 98.69 93 ALA B C 1
ATOM 1610 O O . ALA B 1 93 ? 8.234 5.828 2.418 1 98.69 93 ALA B O 1
ATOM 1611 N N . HIS B 1 94 ? 6.305 4.715 2.512 1 98.88 94 HIS B N 1
ATOM 1612 C CA . HIS B 1 94 ? 5.707 5.523 1.456 1 98.88 94 HIS B CA 1
ATOM 1613 C C . HIS B 1 94 ? 5.516 6.969 1.911 1 98.88 94 HIS B C 1
ATOM 1615 O O . HIS B 1 94 ? 5.758 7.902 1.145 1 98.88 94 HIS B O 1
ATOM 1621 N N . VAL B 1 95 ? 5.113 7.156 3.141 1 98.88 95 VAL B N 1
ATOM 1622 C CA . VAL B 1 95 ? 4.973 8.484 3.719 1 98.88 95 VAL B CA 1
ATOM 1623 C C . VAL B 1 95 ? 6.316 9.211 3.68 1 98.88 95 VAL B C 1
ATOM 1625 O O . VAL B 1 95 ? 6.406 10.344 3.203 1 98.88 95 VAL B O 1
ATOM 1628 N N . ALA B 1 96 ? 7.332 8.555 4.148 1 98.75 96 ALA B N 1
ATOM 1629 C CA . ALA B 1 96 ? 8.664 9.156 4.207 1 98.75 96 ALA B CA 1
ATOM 1630 C C . ALA B 1 96 ? 9.164 9.508 2.812 1 98.75 96 ALA B C 1
ATOM 1632 O O . ALA B 1 96 ? 9.68 10.609 2.592 1 98.75 96 ALA B O 1
ATOM 1633 N N . LEU B 1 97 ? 8.984 8.594 1.913 1 98.56 97 LEU B N 1
ATOM 1634 C CA . LEU B 1 97 ? 9.453 8.797 0.546 1 98.56 97 LEU B CA 1
ATOM 1635 C C . LEU B 1 97 ? 8.742 9.984 -0.098 1 98.56 97 LEU B C 1
ATOM 1637 O O . LEU B 1 97 ? 9.383 10.82 -0.738 1 98.56 97 LEU B O 1
ATOM 1641 N N . GLN B 1 98 ? 7.434 10.031 0.029 1 98.69 98 GLN B N 1
ATOM 1642 C CA . GLN B 1 98 ? 6.652 11.117 -0.554 1 98.69 98 GLN B CA 1
ATOM 1643 C C . GLN B 1 98 ? 7.086 12.469 0.01 1 98.69 98 GLN B C 1
ATOM 1645 O O . GLN B 1 98 ? 7.258 13.438 -0.737 1 98.69 98 GLN B O 1
ATOM 1650 N N . ALA B 1 99 ? 7.238 12.523 1.324 1 98.5 99 ALA B N 1
ATOM 1651 C CA . ALA B 1 99 ? 7.66 13.758 1.974 1 98.5 99 ALA B CA 1
ATOM 1652 C C . ALA B 1 99 ? 9.039 14.195 1.485 1 98.5 99 ALA B C 1
ATOM 1654 O O . ALA B 1 99 ? 9.273 15.383 1.248 1 98.5 99 ALA B O 1
ATOM 1655 N N . GLN B 1 100 ? 9.922 13.273 1.322 1 97.81 100 GLN B N 1
ATOM 1656 C CA . GLN B 1 100 ? 11.25 13.586 0.817 1 97.81 100 GLN B CA 1
ATOM 1657 C C . GLN B 1 100 ? 11.188 14.141 -0.603 1 97.81 100 GLN B C 1
ATOM 1659 O O . GLN B 1 1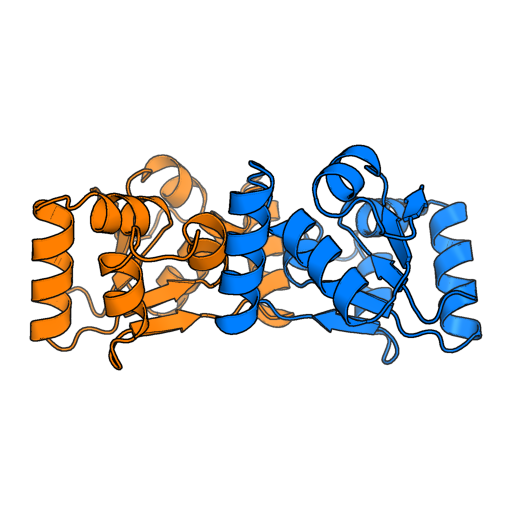00 ? 11.875 15.117 -0.927 1 97.81 100 GLN B O 1
ATOM 1664 N N . GLN B 1 101 ? 10.438 13.547 -1.42 1 97.38 101 GLN B N 1
ATOM 1665 C CA . GLN B 1 101 ? 10.352 13.914 -2.828 1 97.38 101 GLN B CA 1
ATOM 1666 C C . GLN B 1 101 ? 9.758 15.312 -2.992 1 97.38 101 GLN B C 1
ATOM 1668 O O . GLN B 1 101 ? 10.148 16.062 -3.893 1 97.38 101 GLN B O 1
ATOM 1673 N N . THR B 1 102 ? 8.883 15.688 -2.166 1 97.75 102 THR B N 1
ATOM 1674 C CA . THR B 1 102 ? 8.148 16.938 -2.334 1 97.75 102 THR B CA 1
ATOM 1675 C C . THR B 1 102 ? 8.727 18.031 -1.439 1 97.75 102 THR B C 1
ATOM 1677 O O . THR B 1 102 ? 8.414 19.203 -1.614 1 97.75 102 THR B O 1
ATOM 1680 N N . GLY B 1 103 ? 9.5 17.578 -0.453 1 97.38 103 GLY B N 1
ATOM 1681 C CA . GLY B 1 103 ? 9.977 18.531 0.537 1 97.38 103 GLY B CA 1
ATOM 1682 C C . GLY B 1 103 ? 8.93 18.891 1.573 1 97.38 103 GLY B C 1
ATOM 1683 O O . GLY B 1 103 ? 9.055 19.906 2.266 1 97.38 103 GLY B O 1
ATOM 1684 N N . HIS B 1 104 ? 7.895 18.109 1.719 1 98.44 104 HIS B N 1
ATOM 1685 C CA . HIS B 1 104 ? 6.812 18.328 2.676 1 98.44 104 HIS B CA 1
ATOM 1686 C C . HIS B 1 104 ? 7.266 18.016 4.098 1 98.44 104 HIS B C 1
ATOM 1688 O O . HIS B 1 104 ? 8.172 17.203 4.301 1 98.44 104 HIS B O 1
ATOM 1694 N N . ALA B 1 105 ? 6.641 18.672 5.078 1 98.44 105 ALA B N 1
ATOM 1695 C CA . ALA B 1 105 ? 6.668 18.156 6.445 1 98.44 105 ALA B CA 1
ATOM 1696 C C . ALA B 1 105 ? 5.668 17.031 6.629 1 98.44 105 ALA B C 1
ATOM 1698 O O . ALA B 1 105 ? 4.617 17 5.98 1 98.44 105 ALA B O 1
ATOM 1699 N N . VAL B 1 106 ? 6.035 16.125 7.516 1 98.81 106 VAL B N 1
ATOM 1700 C CA . VAL B 1 106 ? 5.125 15.016 7.793 1 98.81 106 VAL B CA 1
ATOM 1701 C C . VAL B 1 106 ? 4.395 15.273 9.109 1 98.81 106 VAL B C 1
ATOM 1703 O O . VAL B 1 106 ? 5.02 15.547 10.133 1 98.81 106 VAL B O 1
ATOM 1706 N N . VAL B 1 107 ? 3.084 15.25 9.047 1 98.81 107 VAL B N 1
ATOM 1707 C CA . VAL B 1 107 ? 2.268 15.258 10.258 1 98.81 107 VAL B CA 1
ATOM 1708 C C . VAL B 1 107 ? 2.104 13.836 10.789 1 98.81 107 VAL B C 1
ATOM 1710 O O . VAL B 1 107 ? 1.523 12.984 10.117 1 98.81 107 VAL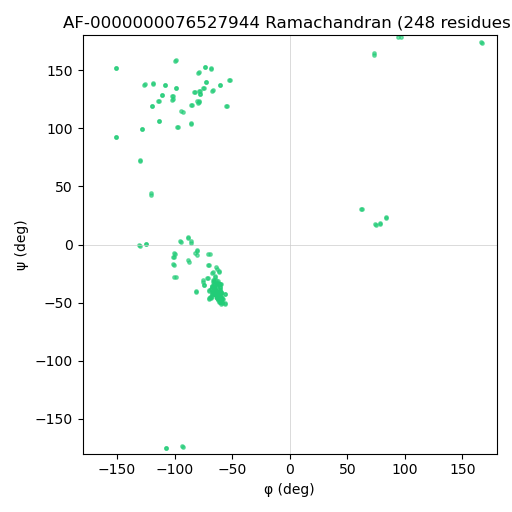 B O 1
ATOM 1713 N N . THR B 1 108 ? 2.555 13.602 12 1 98.56 108 THR B N 1
ATOM 1714 C CA . THR B 1 108 ? 2.67 12.219 12.453 1 98.56 108 THR B CA 1
ATOM 1715 C C . THR B 1 108 ? 2.506 12.125 13.969 1 98.56 108 THR B C 1
ATOM 1717 O O . THR B 1 108 ? 2.793 13.086 14.688 1 98.56 108 THR B O 1
ATOM 1720 N N . SER B 1 109 ? 2.018 10.953 14.406 1 97.25 109 SER B N 1
ATOM 1721 C CA . SER B 1 109 ? 1.963 10.648 15.836 1 97.25 109 SER B CA 1
ATOM 1722 C C . SER B 1 109 ? 3.121 9.742 16.25 1 97.25 109 SER B C 1
ATOM 1724 O O . SER B 1 109 ? 3.299 9.461 17.438 1 97.25 109 SER B O 1
ATOM 1726 N N . ASP B 1 110 ? 3.875 9.258 15.305 1 96.62 110 ASP B N 1
ATOM 1727 C CA . ASP B 1 110 ? 4.977 8.336 15.578 1 96.62 110 ASP B CA 1
ATOM 1728 C C . ASP B 1 110 ? 6.258 8.805 14.891 1 96.62 110 ASP B C 1
ATOM 1730 O O . ASP B 1 110 ? 6.746 8.148 13.969 1 96.62 110 ASP B O 1
ATOM 1734 N N . PRO B 1 111 ? 6.867 9.906 15.438 1 97.62 111 PRO B N 1
ATOM 1735 C CA . PRO B 1 111 ? 8.031 10.492 14.773 1 97.62 111 PRO B CA 1
ATOM 1736 C C . PRO B 1 111 ? 9.234 9.547 14.758 1 97.62 111 PRO B C 1
ATOM 1738 O O . PRO B 1 111 ? 10.055 9.602 13.836 1 97.62 111 PRO B O 1
ATOM 1741 N N . GLN B 1 112 ? 9.352 8.648 15.711 1 96.69 112 GLN B N 1
ATOM 1742 C CA . GLN B 1 112 ? 10.523 7.781 15.82 1 96.69 112 GLN B CA 1
ATOM 1743 C C . GLN B 1 112 ? 10.625 6.828 14.633 1 96.69 112 GLN B C 1
ATOM 1745 O O . GLN B 1 112 ? 11.695 6.652 14.055 1 96.69 112 GLN B O 1
ATOM 1750 N N . ASP B 1 113 ? 9.508 6.281 14.242 1 97 113 ASP B N 1
ATOM 1751 C CA . ASP B 1 113 ? 9.508 5.344 13.125 1 97 113 ASP B CA 1
ATOM 1752 C C . ASP B 1 113 ? 9.852 6.055 11.812 1 97 113 ASP B C 1
ATOM 1754 O O . ASP B 1 113 ? 10.578 5.512 10.984 1 97 113 ASP B O 1
ATOM 1758 N N . LEU B 1 114 ? 9.391 7.301 11.648 1 97.88 114 LEU B N 1
ATOM 1759 C CA . LEU B 1 114 ? 9.648 8.047 10.422 1 97.88 114 LEU B CA 1
ATOM 1760 C C . LEU B 1 114 ? 11.094 8.531 10.383 1 97.88 114 LEU B C 1
ATOM 1762 O O . LEU B 1 114 ? 11.719 8.547 9.312 1 97.88 114 LEU B O 1
ATOM 1766 N N . ARG B 1 115 ? 11.648 8.875 11.539 1 96.94 115 ARG B N 1
ATOM 1767 C CA . ARG B 1 115 ? 13.039 9.297 11.586 1 96.94 115 ARG B CA 1
ATOM 1768 C C . ARG B 1 115 ? 13.977 8.148 11.227 1 96.94 115 ARG B C 1
ATOM 1770 O O . ARG B 1 115 ? 15.016 8.367 10.602 1 96.94 115 ARG B O 1
ATOM 1777 N N . ALA B 1 116 ? 13.57 6.961 11.672 1 96.94 116 ALA B N 1
ATOM 1778 C CA . ALA B 1 116 ? 14.375 5.785 11.352 1 96.94 116 ALA B CA 1
ATOM 1779 C C . ALA B 1 116 ? 14.406 5.543 9.844 1 96.94 116 ALA B C 1
ATOM 1781 O O . ALA B 1 116 ? 15.414 5.078 9.305 1 96.94 116 ALA B O 1
AT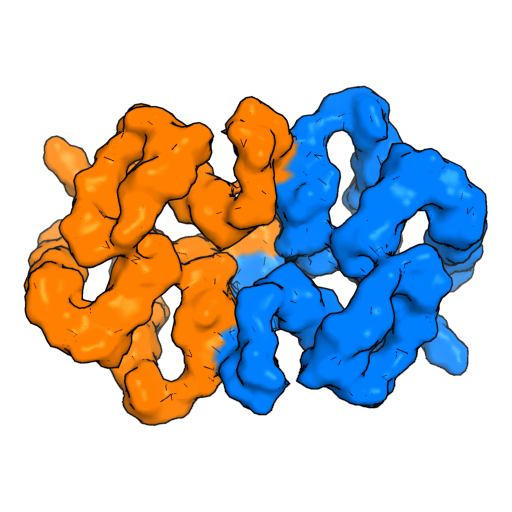OM 1782 N N . LEU B 1 117 ? 13.359 5.91 9.156 1 97.44 117 LEU B N 1
ATOM 1783 C CA . LEU B 1 117 ? 13.25 5.715 7.715 1 97.44 117 LEU B CA 1
ATOM 1784 C C . LEU B 1 117 ? 13.977 6.82 6.961 1 97.44 117 LEU B C 1
ATOM 1786 O O . LEU B 1 117 ? 14.617 6.566 5.938 1 97.44 117 LEU B O 1
ATOM 1790 N N . ALA B 1 118 ? 13.836 8.023 7.461 1 97.38 118 ALA B N 1
ATOM 1791 C CA . ALA B 1 118 ? 14.398 9.203 6.812 1 97.38 118 ALA B CA 1
ATOM 1792 C C . ALA B 1 118 ? 14.734 10.281 7.836 1 97.38 118 ALA B C 1
ATOM 1794 O O . ALA B 1 118 ? 13.891 11.117 8.172 1 97.38 118 ALA B O 1
ATOM 1795 N N . PRO B 1 119 ? 15.977 10.312 8.352 1 96.31 119 PRO B N 1
ATOM 1796 C CA . PRO B 1 119 ? 16.359 11.219 9.43 1 96.31 119 PRO B CA 1
ATOM 1797 C C . PRO B 1 119 ? 16.219 12.688 9.047 1 96.31 119 PRO B C 1
ATOM 1799 O O . PRO B 1 119 ? 16.047 13.547 9.922 1 96.31 119 PRO B O 1
ATOM 1802 N N . GLY B 1 120 ? 16.234 13.078 7.801 1 96 120 GLY B N 1
ATOM 1803 C CA . GLY B 1 120 ? 16.219 14.469 7.379 1 96 120 GLY B CA 1
ATOM 1804 C C . GLY B 1 120 ? 14.812 15.023 7.219 1 96 120 GLY B C 1
ATOM 1805 O O . GLY B 1 120 ? 14.633 16.203 6.898 1 96 120 GLY B O 1
ATOM 1806 N N . LEU B 1 121 ? 13.812 14.266 7.582 1 97.38 121 LEU B N 1
ATOM 1807 C CA . LEU B 1 121 ? 12.43 14.695 7.395 1 97.38 121 LEU B CA 1
ATOM 1808 C C . LEU B 1 121 ? 12.07 15.797 8.391 1 97.38 121 LEU B C 1
ATOM 1810 O O . LEU B 1 121 ? 12.461 15.734 9.555 1 97.38 121 LEU B O 1
ATOM 1814 N N . ARG B 1 122 ? 11.344 16.781 7.941 1 98 122 ARG B N 1
ATOM 1815 C CA . ARG B 1 122 ? 10.641 17.688 8.836 1 98 122 ARG B CA 1
ATOM 1816 C C . ARG B 1 122 ? 9.359 17.062 9.367 1 98 122 ARG B C 1
ATOM 1818 O O . ARG B 1 122 ? 8.5 16.641 8.594 1 98 122 ARG B O 1
ATOM 1825 N N . LEU B 1 123 ? 9.289 17 10.727 1 98.31 123 LEU B N 1
ATOM 1826 C CA . LEU B 1 123 ? 8.148 16.312 11.336 1 98.31 123 LEU B CA 1
ATOM 1827 C C . LEU B 1 123 ? 7.332 17.281 12.195 1 98.31 123 LEU B C 1
ATOM 1829 O O . LEU B 1 123 ? 7.895 18.141 12.883 1 98.31 123 LEU B O 1
ATOM 1833 N N . ILE B 1 124 ? 6.086 17.141 12.078 1 98.31 124 ILE B N 1
ATOM 1834 C CA . ILE B 1 124 ? 5.129 17.781 12.969 1 98.31 124 ILE B CA 1
ATOM 1835 C C . ILE B 1 124 ? 4.395 16.719 13.781 1 98.31 124 ILE B C 1
ATOM 1837 O O . ILE B 1 124 ? 3.527 16.016 13.25 1 98.31 124 ILE B O 1
ATOM 1841 N N . GLU B 1 125 ? 4.758 16.641 15.07 1 97.62 125 GLU B N 1
ATOM 1842 C CA . GLU B 1 125 ? 4.188 15.609 15.922 1 97.62 125 GLU B CA 1
ATOM 1843 C C . GLU B 1 125 ? 2.822 16.016 16.469 1 97.62 125 GLU B C 1
ATOM 1845 O O . GLU B 1 125 ? 2.658 17.141 16.953 1 97.62 125 GLU B O 1
ATOM 1850 N N . VAL B 1 126 ? 1.91 15.094 16.328 1 95.94 126 VAL B N 1
ATOM 1851 C CA . VAL B 1 126 ? 0.563 15.359 16.828 1 95.94 126 VAL B CA 1
ATOM 1852 C C . VAL B 1 126 ? 0.078 14.18 17.656 1 95.94 126 VAL B C 1
ATOM 1854 O O . VAL B 1 126 ? 0.544 13.055 17.484 1 95.94 126 VAL B O 1
#

Sequence (252 aa):
MVNGLTLDTGALLALERGDPRVRALLRRAMQGALPLDVPAGVVAQAWRGGPRQARTARLLADPSVQVIPLDDMTARAVGLLCGRTGRSDVVDAHVALQAQQTGHAVVTSDPQDLRALAPGLRLIEVMVNGLTLDTGALLALERGDPRVRALLRRAMQGALPLDVPAGVVAQAWRGGPRQARTARLLADPSVQVIPLDDMTARAVGLLCGRTGRSDVVDAHVALQAQQTGHAVVTSDPQDLRALAPGLRLIEV

Secondary structure (DSSP, 8-state):
----EEE-HHHHHHHHTT-HHHHHHHHHHHHTT--EEEEHHHHHHH---SGGGHHHHHHHHSTTEEEE-B-HHHHHHHHHHHHHHT---HHHHHHHHHHHHHTPEEEES-HHHHHHH-TT--EEE-/----EEE-HHHHHHHHTT-HHHHHHHHHHHHTT--EEEEHHHHHHH---SGGGHHHHHHHHSTTEEEE-B-HHHHHHHHHHHHHHT---HHHHHHHHHHHHHTPEEEES-HHHHHHH-TT--EEE-

pLDDT: mean 96.1, std 4.36, range [71.62, 98.94]